Protein AF-A0A9D9DPH5-F1 (afdb_monomer_lite)

Structure (mmCIF, N/CA/C/O backbone):
data_AF-A0A9D9DPH5-F1
#
_entry.id   AF-A0A9D9DPH5-F1
#
loop_
_atom_site.group_PDB
_atom_site.id
_atom_site.type_symbol
_atom_site.label_atom_id
_atom_site.label_alt_id
_atom_site.label_comp_id
_atom_site.label_asym_id
_atom_site.label_entity_id
_atom_site.label_seq_id
_atom_site.pdbx_PDB_ins_code
_atom_site.Cartn_x
_atom_site.Cartn_y
_atom_site.Cartn_z
_atom_site.occupancy
_atom_site.B_iso_or_equiv
_atom_site.auth_seq_id
_atom_site.auth_comp_id
_atom_site.auth_asym_id
_atom_site.auth_atom_id
_atom_site.pdbx_PDB_model_num
ATOM 1 N N . MET A 1 1 ? 25.393 -4.357 -36.241 1.00 50.09 1 MET A N 1
ATOM 2 C CA . MET A 1 1 ? 24.504 -3.353 -35.621 1.00 50.09 1 MET A CA 1
ATOM 3 C C . MET A 1 1 ? 25.058 -1.992 -36.006 1.00 50.09 1 MET A C 1
ATOM 5 O O . MET A 1 1 ? 26.239 -1.779 -35.778 1.00 50.09 1 MET A O 1
ATOM 9 N N . ALA A 1 2 ? 24.302 -1.149 -36.709 1.00 56.72 2 ALA A N 1
ATOM 10 C CA . ALA A 1 2 ? 24.825 0.131 -37.191 1.00 56.72 2 ALA A CA 1
ATOM 11 C C . ALA A 1 2 ? 24.426 1.246 -36.212 1.00 56.72 2 ALA A C 1
ATOM 13 O O . ALA A 1 2 ? 23.284 1.685 -36.211 1.00 56.72 2 ALA A O 1
ATOM 14 N N . LEU A 1 3 ? 25.369 1.645 -35.357 1.00 70.38 3 LEU A N 1
ATOM 15 C CA . LEU A 1 3 ? 25.266 2.775 -34.416 1.00 70.38 3 LEU A CA 1
ATOM 16 C C . LEU A 1 3 ? 25.416 4.141 -35.120 1.00 70.38 3 LEU A C 1
ATOM 18 O O . LEU A 1 3 ? 25.016 5.185 -34.601 1.00 70.38 3 LEU A O 1
ATOM 22 N N . LYS A 1 4 ? 25.962 4.118 -36.338 1.00 74.56 4 LYS A N 1
ATOM 23 C CA . LYS A 1 4 ? 26.103 5.264 -37.232 1.00 74.56 4 LYS A CA 1
ATOM 24 C C . LYS A 1 4 ? 24.732 5.834 -37.621 1.00 74.56 4 LYS A C 1
ATOM 26 O O . LYS A 1 4 ? 23.813 5.073 -37.905 1.00 74.56 4 LYS A O 1
ATOM 31 N N . ASP A 1 5 ? 24.619 7.163 -37.649 1.00 75.88 5 ASP A N 1
ATOM 32 C CA . ASP A 1 5 ? 23.394 7.912 -37.986 1.00 75.88 5 ASP A CA 1
ATOM 33 C C . ASP A 1 5 ? 22.194 7.683 -37.040 1.00 75.88 5 ASP A C 1
ATOM 35 O O . ASP A 1 5 ? 21.067 8.082 -37.347 1.00 75.88 5 ASP A O 1
ATOM 39 N N . PHE A 1 6 ? 22.407 7.079 -35.864 1.00 82.75 6 PHE A N 1
ATOM 40 C CA . PHE A 1 6 ? 21.346 6.963 -34.868 1.00 82.75 6 PHE A CA 1
ATOM 41 C C . PHE A 1 6 ? 20.908 8.349 -34.375 1.00 82.75 6 PHE A C 1
ATOM 43 O O . PHE A 1 6 ? 21.717 9.128 -33.870 1.00 82.75 6 PHE A O 1
ATOM 50 N N . PHE A 1 7 ? 19.610 8.630 -34.480 1.00 83.75 7 PHE A N 1
ATOM 51 C CA . PHE A 1 7 ? 18.992 9.837 -33.949 1.00 83.75 7 PHE A CA 1
ATOM 52 C C . PHE A 1 7 ? 17.761 9.481 -33.124 1.00 83.75 7 PHE A C 1
ATOM 54 O O . PHE A 1 7 ? 16.818 8.833 -33.599 1.00 83.75 7 PHE A O 1
ATOM 61 N N . ASN A 1 8 ? 17.762 9.930 -31.876 1.00 81.69 8 ASN A N 1
ATOM 62 C CA . ASN A 1 8 ? 16.666 9.739 -30.956 1.00 81.69 8 ASN A CA 1
ATOM 63 C C . ASN A 1 8 ? 15.597 10.805 -31.199 1.00 81.69 8 ASN A C 1
ATOM 65 O O . ASN A 1 8 ? 15.723 11.951 -30.769 1.00 81.69 8 ASN A O 1
ATOM 69 N N . LYS A 1 9 ? 14.517 10.416 -31.882 1.00 80.44 9 LYS A N 1
ATOM 70 C CA . LYS A 1 9 ? 13.405 11.322 -32.209 1.00 80.44 9 LYS A CA 1
ATOM 71 C C . LYS A 1 9 ? 12.620 11.780 -30.977 1.00 80.44 9 LYS A C 1
ATOM 73 O O . LYS A 1 9 ? 11.906 12.770 -31.065 1.00 80.44 9 LYS A O 1
ATOM 78 N N . ILE A 1 10 ? 12.738 11.071 -29.852 1.00 75.25 10 ILE A N 1
ATOM 79 C CA . ILE A 1 10 ? 12.020 11.397 -28.617 1.00 75.25 10 ILE A CA 1
ATOM 80 C C . ILE A 1 10 ? 12.739 12.498 -27.839 1.00 75.25 10 ILE A C 1
ATOM 82 O O . ILE A 1 10 ? 12.099 13.447 -27.398 1.00 75.25 10 ILE A O 1
ATOM 86 N N . SER A 1 11 ? 14.064 12.401 -27.696 1.00 76.88 11 SER A N 1
ATOM 87 C CA . SER A 1 11 ? 14.876 13.440 -27.045 1.00 76.88 11 SER A CA 1
ATOM 88 C C . SER A 1 11 ? 15.423 14.495 -28.006 1.00 76.88 11 SER A C 1
ATOM 90 O O . SER A 1 11 ? 16.071 15.437 -27.557 1.00 76.88 11 SER A O 1
ATOM 92 N N . ASN A 1 12 ? 15.176 14.346 -29.311 1.00 81.44 12 ASN A N 1
ATOM 93 C CA . ASN A 1 12 ? 15.751 15.177 -30.368 1.00 81.44 12 ASN A CA 1
ATOM 94 C C . ASN A 1 12 ? 17.287 15.270 -30.254 1.00 81.44 12 ASN A C 1
ATOM 96 O O . ASN A 1 12 ? 17.868 16.355 -30.285 1.00 81.44 12 ASN A O 1
ATOM 100 N N . SER A 1 13 ? 17.940 14.122 -30.050 1.00 82.50 13 SER A N 1
ATOM 101 C CA . SER A 1 13 ? 19.369 14.031 -29.739 1.00 82.50 13 SER A CA 1
ATOM 102 C C . SER A 1 13 ? 20.025 12.828 -30.417 1.00 82.50 13 SER A C 1
ATOM 104 O O . SER A 1 13 ? 19.408 11.784 -30.599 1.00 82.50 13 SER A O 1
ATOM 106 N N . ASP A 1 14 ? 21.304 12.961 -30.753 1.00 86.31 14 ASP A N 1
ATOM 107 C CA . ASP A 1 14 ? 22.187 11.891 -31.231 1.00 86.31 14 ASP A CA 1
ATOM 108 C C . ASP A 1 14 ? 22.876 11.122 -30.086 1.00 86.31 14 ASP A C 1
ATOM 110 O O . ASP A 1 14 ? 23.705 10.243 -30.335 1.00 86.31 14 ASP A O 1
ATOM 114 N N . ARG A 1 15 ? 22.548 11.435 -28.822 1.00 89.31 15 ARG A N 1
ATOM 115 C CA . ARG A 1 15 ? 23.092 10.752 -27.645 1.00 89.31 15 ARG A CA 1
ATOM 116 C C . ARG A 1 15 ? 22.751 9.262 -27.668 1.00 89.31 15 ARG A C 1
ATOM 118 O O . ARG A 1 15 ? 21.601 8.877 -27.876 1.00 89.31 15 ARG A O 1
ATOM 125 N N . ILE A 1 16 ? 23.760 8.455 -27.362 1.00 86.06 16 ILE A N 1
ATOM 126 C CA . ILE A 1 16 ? 23.653 7.019 -27.133 1.00 86.06 16 ILE A CA 1
ATOM 127 C C . ILE A 1 16 ? 23.767 6.785 -25.625 1.00 86.06 16 ILE A C 1
ATOM 129 O O . ILE A 1 16 ? 24.780 7.113 -25.009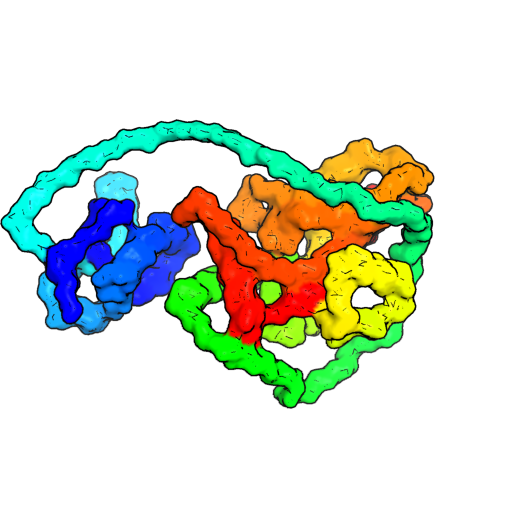 1.00 86.06 16 ILE A O 1
ATOM 133 N N . TYR A 1 17 ? 22.722 6.224 -25.028 1.00 82.81 17 TYR A N 1
ATOM 134 C CA . TYR A 1 17 ? 22.709 5.801 -23.633 1.00 82.81 17 TYR A CA 1
ATOM 135 C C . TYR A 1 17 ? 23.379 4.434 -23.505 1.00 82.81 17 TYR A C 1
ATOM 137 O O . TYR A 1 17 ? 22.900 3.451 -24.076 1.00 82.81 17 TYR A O 1
ATOM 145 N N . THR A 1 18 ? 24.477 4.363 -22.760 1.00 78.19 18 THR A N 1
ATOM 146 C CA . THR A 1 18 ? 25.110 3.091 -22.395 1.00 78.19 18 THR A CA 1
ATOM 147 C C . THR A 1 18 ? 24.449 2.478 -21.164 1.00 78.19 18 THR A C 1
ATOM 149 O O . THR A 1 18 ? 23.747 3.155 -20.406 1.00 78.19 18 THR A O 1
ATOM 152 N N . ALA A 1 19 ? 24.694 1.189 -20.927 1.00 55.59 19 ALA A N 1
ATOM 153 C CA . ALA A 1 19 ? 24.271 0.529 -19.694 1.00 55.59 19 ALA A CA 1
ATOM 154 C C . ALA A 1 19 ? 24.834 1.240 -18.447 1.00 55.59 19 ALA A C 1
ATOM 156 O O . ALA A 1 19 ? 24.129 1.403 -17.450 1.00 55.59 19 ALA A O 1
ATOM 157 N N . GLU A 1 20 ? 26.084 1.700 -18.513 1.00 76.12 20 GLU A N 1
ATOM 158 C CA . GLU A 1 20 ? 26.747 2.438 -17.442 1.00 76.12 20 GLU A CA 1
ATOM 159 C C . GLU A 1 20 ? 26.176 3.851 -17.251 1.00 76.12 20 GLU A C 1
ATOM 161 O O . GLU A 1 20 ? 26.001 4.277 -16.110 1.00 76.12 20 GLU A O 1
ATOM 166 N N . ASP A 1 21 ? 25.836 4.564 -18.332 1.00 68.56 21 ASP A N 1
ATOM 167 C CA . ASP A 1 21 ? 25.150 5.862 -18.263 1.00 68.56 21 ASP A CA 1
ATOM 168 C C . ASP A 1 21 ? 23.832 5.729 -17.508 1.00 68.56 21 ASP A C 1
ATOM 170 O O . ASP A 1 21 ? 23.583 6.471 -16.560 1.00 68.56 21 ASP A O 1
ATOM 174 N N . ILE A 1 22 ? 23.019 4.746 -17.899 1.00 60.22 22 ILE A N 1
ATOM 175 C CA . ILE A 1 22 ? 21.709 4.474 -17.304 1.00 60.22 22 ILE A CA 1
ATOM 176 C C . ILE A 1 22 ? 21.860 4.050 -15.838 1.00 60.22 22 ILE A C 1
ATOM 178 O O . ILE A 1 22 ? 21.132 4.536 -14.978 1.00 60.22 22 ILE A O 1
ATOM 182 N N . GLY A 1 23 ? 22.829 3.183 -15.529 1.00 48.81 23 GLY A N 1
ATOM 183 C CA . GLY A 1 23 ? 23.076 2.700 -14.167 1.00 48.81 23 GLY A CA 1
ATOM 184 C C . GLY A 1 23 ? 23.584 3.767 -13.190 1.00 48.81 23 GLY A C 1
ATOM 185 O O . GLY A 1 23 ? 23.506 3.566 -11.980 1.00 48.81 23 GLY A O 1
ATOM 186 N N . ARG A 1 24 ? 24.101 4.896 -13.692 1.00 71.12 24 ARG A N 1
ATOM 187 C CA . ARG A 1 24 ? 24.548 6.040 -12.878 1.00 71.12 24 ARG A CA 1
ATOM 188 C C . ARG A 1 24 ? 23.488 7.143 -12.755 1.00 71.12 24 ARG A C 1
ATOM 190 O O . ARG A 1 24 ? 23.763 8.136 -12.074 1.00 71.12 24 ARG A O 1
ATOM 197 N N . MET A 1 25 ? 22.339 7.018 -13.423 1.00 73.12 25 MET A N 1
ATOM 198 C CA . MET A 1 25 ? 21.241 7.979 -13.296 1.00 73.12 25 MET A CA 1
ATOM 199 C C . MET A 1 25 ? 20.607 7.864 -11.915 1.00 73.12 25 MET A C 1
ATOM 201 O O . MET A 1 25 ? 20.385 6.762 -11.408 1.00 73.12 25 MET A O 1
ATOM 205 N N . ASP A 1 26 ? 20.289 9.006 -11.313 1.00 51.91 26 ASP A N 1
ATOM 206 C CA . ASP A 1 26 ? 19.318 9.011 -10.225 1.00 51.91 26 ASP A CA 1
ATOM 207 C C . ASP A 1 26 ? 17.892 8.822 -10.776 1.00 51.91 26 ASP A C 1
ATOM 209 O O . ASP A 1 26 ? 17.668 8.700 -11.982 1.00 51.91 26 ASP A O 1
ATOM 213 N N . SER A 1 27 ? 16.906 8.735 -9.884 1.00 43.41 27 SER A N 1
ATOM 214 C CA . SER A 1 27 ? 15.527 8.430 -10.285 1.00 43.41 27 SER A CA 1
ATOM 215 C C . SER A 1 27 ? 14.906 9.531 -11.147 1.00 43.41 27 SER A C 1
ATOM 217 O O . SER A 1 27 ? 14.153 9.225 -12.068 1.00 43.41 27 SER A O 1
ATOM 219 N N . GLU A 1 28 ? 15.221 10.798 -10.877 1.00 48.44 28 GLU A N 1
ATOM 220 C CA . GLU A 1 28 ? 14.690 11.933 -11.637 1.00 48.44 28 GLU A CA 1
ATOM 221 C C . GLU A 1 28 ? 15.338 12.000 -13.020 1.00 48.44 28 GLU A C 1
ATOM 223 O O . GLU A 1 28 ? 14.641 12.127 -14.030 1.00 48.44 28 GLU A O 1
ATOM 228 N N . GLU A 1 29 ? 16.661 11.826 -13.074 1.00 56.53 29 GLU A N 1
ATOM 229 C CA . GLU A 1 29 ? 17.433 11.753 -14.309 1.00 56.53 29 GLU A CA 1
ATOM 230 C C . GLU A 1 29 ? 16.961 10.577 -15.169 1.00 56.53 29 GLU A C 1
ATOM 232 O O . GLU A 1 29 ? 16.730 10.746 -16.368 1.00 56.53 29 GLU A O 1
ATOM 237 N N . PHE A 1 30 ? 16.735 9.404 -14.576 1.00 60.69 30 PHE A N 1
ATOM 238 C CA . PHE A 1 30 ? 16.230 8.261 -15.321 1.00 60.69 30 PHE A CA 1
ATOM 239 C C . PHE A 1 30 ? 14.825 8.517 -15.862 1.00 60.69 30 PHE A C 1
ATOM 241 O O . PHE A 1 30 ? 14.598 8.333 -17.052 1.00 60.69 30 PHE A O 1
ATOM 248 N N . ILE A 1 31 ? 13.884 8.974 -15.030 1.00 50.84 31 ILE A N 1
ATOM 249 C CA . ILE A 1 31 ? 12.498 9.220 -15.458 1.00 50.84 31 ILE A CA 1
ATOM 250 C C . ILE A 1 31 ? 12.448 10.263 -16.584 1.00 50.84 31 ILE A C 1
ATOM 252 O O . ILE A 1 31 ? 11.691 10.102 -17.542 1.00 50.84 31 ILE A O 1
ATOM 256 N N . ALA A 1 32 ? 13.279 11.306 -16.513 1.00 64.88 32 ALA A N 1
ATOM 257 C CA . ALA A 1 32 ? 13.371 12.320 -17.560 1.00 64.88 32 ALA A CA 1
ATOM 258 C C . ALA A 1 32 ? 13.912 11.761 -18.890 1.00 64.88 32 ALA A C 1
ATOM 260 O O . ALA A 1 32 ? 13.520 12.232 -19.960 1.00 64.88 32 ALA A O 1
ATOM 261 N N . ASN A 1 33 ? 14.789 10.753 -18.834 1.00 71.94 33 ASN A N 1
ATOM 262 C CA . ASN A 1 33 ? 15.415 10.137 -20.005 1.00 71.94 33 ASN A CA 1
ATOM 263 C C . ASN A 1 33 ? 14.754 8.812 -20.443 1.00 71.94 33 ASN A C 1
ATOM 265 O O . ASN A 1 33 ? 15.047 8.341 -21.542 1.00 71.94 33 ASN A O 1
ATOM 269 N N . GLU A 1 34 ? 13.839 8.234 -19.651 1.00 64.94 34 GLU A N 1
ATOM 270 C CA . GLU A 1 34 ? 13.181 6.936 -19.895 1.00 64.94 34 GLU A CA 1
ATOM 271 C C . GLU A 1 34 ? 12.606 6.844 -21.318 1.00 64.94 34 GLU A C 1
ATOM 273 O O . GLU A 1 34 ? 12.910 5.868 -22.002 1.00 64.94 34 GLU A O 1
ATOM 278 N N . PRO A 1 35 ? 11.862 7.843 -21.844 1.00 65.94 35 PRO A N 1
ATOM 279 C CA . PRO A 1 35 ? 11.301 7.748 -23.192 1.00 65.94 35 PRO A CA 1
ATOM 280 C C . PRO A 1 35 ? 12.370 7.647 -24.292 1.00 65.94 35 PRO A C 1
ATOM 282 O O . PRO A 1 35 ? 12.172 6.970 -25.301 1.00 65.94 35 PRO A O 1
ATOM 285 N N . ALA A 1 36 ? 13.513 8.308 -24.096 1.00 70.81 36 ALA A N 1
ATOM 286 C CA . ALA A 1 36 ? 14.634 8.271 -25.026 1.00 70.81 36 ALA A CA 1
ATOM 287 C C . ALA A 1 36 ? 15.402 6.945 -24.918 1.00 70.81 36 ALA A C 1
ATOM 289 O O . ALA A 1 36 ? 15.755 6.357 -25.943 1.00 70.81 36 ALA A O 1
ATOM 290 N N . ILE A 1 37 ? 15.604 6.444 -23.698 1.00 68.00 37 ILE A N 1
ATOM 291 C CA . ILE A 1 37 ? 16.233 5.146 -23.428 1.00 68.00 37 ILE A CA 1
ATOM 292 C C . ILE A 1 37 ? 15.393 4.007 -24.024 1.00 68.00 37 ILE A C 1
ATOM 294 O O . ILE A 1 37 ? 15.940 3.164 -24.732 1.00 68.00 37 ILE A O 1
ATOM 298 N N . ASP A 1 38 ? 14.070 4.016 -23.829 1.00 58.16 38 ASP A N 1
ATOM 299 C CA . ASP A 1 38 ? 13.150 3.026 -24.412 1.00 58.16 38 ASP A CA 1
ATOM 300 C C . ASP A 1 38 ? 13.174 3.083 -25.948 1.00 58.16 38 ASP A C 1
ATOM 302 O O . ASP A 1 38 ? 13.193 2.047 -26.618 1.00 58.16 38 ASP A O 1
ATOM 306 N N . TYR A 1 39 ? 13.207 4.284 -26.536 1.00 70.00 39 TYR A N 1
ATOM 307 C CA . TYR A 1 39 ? 13.336 4.431 -27.987 1.00 70.00 39 TYR A CA 1
ATOM 308 C C . TYR A 1 39 ? 14.643 3.816 -28.499 1.00 70.00 39 TYR A C 1
ATOM 310 O O . TYR A 1 39 ? 14.629 3.079 -29.485 1.00 70.00 39 TYR A O 1
ATOM 318 N N . GLN A 1 40 ? 15.767 4.066 -27.826 1.00 82.94 40 GLN A N 1
ATOM 319 C CA . GLN A 1 40 ? 17.047 3.474 -28.205 1.00 82.94 40 GLN A CA 1
ATOM 320 C C . GLN A 1 40 ? 17.037 1.951 -28.043 1.00 82.94 40 GLN A C 1
ATOM 322 O O . GLN A 1 40 ? 17.418 1.250 -28.977 1.00 82.94 40 GLN A O 1
ATOM 327 N N . LEU A 1 41 ? 16.550 1.428 -26.913 1.00 64.75 41 LEU A N 1
ATOM 328 C CA . LEU A 1 41 ? 16.475 -0.011 -26.652 1.00 64.75 41 LEU A CA 1
ATOM 329 C C . LEU A 1 41 ? 15.735 -0.751 -27.777 1.00 64.75 41 LEU A C 1
ATOM 331 O O . LEU A 1 41 ? 16.209 -1.786 -28.235 1.00 64.75 41 LEU A O 1
ATOM 335 N N . ASN A 1 42 ? 14.623 -0.193 -28.261 1.00 61.34 42 ASN A N 1
ATOM 336 C CA . ASN A 1 42 ? 13.799 -0.812 -29.303 1.00 61.34 42 ASN A CA 1
ATOM 337 C C . ASN A 1 42 ? 14.376 -0.704 -30.725 1.00 61.34 42 ASN A C 1
ATOM 339 O O . ASN A 1 42 ? 14.024 -1.512 -31.580 1.00 61.34 42 ASN A O 1
ATOM 343 N N . ASN A 1 43 ? 15.228 0.288 -31.002 1.00 69.62 43 ASN A N 1
ATOM 344 C CA . ASN A 1 43 ? 15.760 0.528 -32.352 1.00 69.62 43 ASN A CA 1
ATOM 345 C C . ASN A 1 43 ? 17.223 0.089 -32.521 1.00 69.62 43 ASN A C 1
ATOM 347 O O . ASN A 1 43 ? 17.650 -0.229 -33.628 1.00 69.62 43 ASN A O 1
ATOM 351 N N . LEU A 1 44 ? 17.994 0.102 -31.436 1.00 72.69 44 LEU A N 1
ATOM 352 C CA . LEU A 1 44 ? 19.449 -0.039 -31.440 1.00 72.69 44 LEU A CA 1
ATOM 353 C C . LEU A 1 44 ? 19.965 -0.952 -30.318 1.00 72.69 44 LEU A C 1
ATOM 355 O O . LEU A 1 44 ? 21.074 -1.460 -30.420 1.00 72.69 44 LEU A O 1
ATOM 359 N N . GLY A 1 45 ? 19.180 -1.188 -29.264 1.00 66.50 45 GLY A N 1
ATOM 360 C CA . GLY A 1 45 ? 19.661 -1.833 -28.043 1.00 66.50 45 GLY A CA 1
ATOM 361 C C . GLY A 1 45 ? 20.434 -0.871 -27.130 1.00 66.50 45 GLY A C 1
ATOM 362 O O . GLY A 1 45 ? 20.560 0.325 -27.406 1.00 66.50 45 GLY A O 1
ATOM 363 N N . ILE A 1 46 ? 20.930 -1.390 -26.005 1.00 75.56 46 ILE A N 1
ATOM 364 C CA . ILE A 1 46 ? 21.707 -0.623 -25.020 1.00 75.56 46 ILE A CA 1
ATOM 365 C C . ILE A 1 46 ? 23.142 -1.167 -24.993 1.00 75.56 46 ILE A C 1
ATOM 367 O O . ILE A 1 46 ? 23.357 -2.234 -24.412 1.00 75.56 46 ILE A O 1
ATOM 371 N N . PRO A 1 47 ? 24.107 -0.479 -25.631 1.00 76.38 47 PRO A N 1
ATOM 372 C CA . PRO A 1 47 ? 25.501 -0.904 -25.640 1.00 76.38 47 PRO A CA 1
ATOM 373 C C . PRO A 1 47 ? 26.188 -0.628 -24.295 1.00 76.38 47 PRO A C 1
ATOM 375 O O . PRO A 1 47 ? 25.719 0.171 -23.480 1.00 76.38 47 PRO A O 1
ATOM 378 N N . ARG A 1 48 ? 27.336 -1.262 -24.069 1.00 73.06 48 ARG A N 1
ATOM 379 C CA . ARG A 1 48 ? 28.255 -0.952 -22.964 1.00 73.06 48 ARG A CA 1
ATOM 380 C C . ARG A 1 48 ? 29.320 0.049 -23.396 1.00 73.06 48 ARG A C 1
ATOM 382 O O . ARG A 1 48 ? 29.722 0.071 -24.556 1.00 73.06 48 ARG A O 1
ATOM 389 N N . GLU A 1 49 ? 29.863 0.813 -22.452 1.00 74.56 49 GLU A N 1
ATOM 390 C CA . GLU A 1 49 ? 30.985 1.736 -22.716 1.00 74.56 49 GLU A CA 1
ATOM 391 C C . GLU A 1 49 ? 32.179 1.037 -23.396 1.00 74.56 49 GLU A C 1
ATOM 393 O O . GLU A 1 49 ? 32.763 1.571 -24.336 1.00 74.56 49 GLU A O 1
ATOM 398 N N . ALA A 1 50 ? 32.508 -0.189 -22.975 1.00 69.88 50 ALA A N 1
ATOM 399 C CA . ALA A 1 50 ? 33.597 -0.975 -23.562 1.00 69.88 50 ALA A CA 1
ATOM 400 C C . ALA A 1 50 ? 33.355 -1.360 -25.034 1.00 69.88 50 ALA A C 1
ATOM 402 O O . ALA A 1 50 ? 34.311 -1.519 -25.789 1.00 69.88 50 ALA A O 1
ATOM 403 N N . GLU A 1 51 ? 32.092 -1.492 -25.447 1.00 71.44 51 GLU A N 1
ATOM 404 C CA . GLU A 1 51 ? 31.716 -1.785 -26.834 1.00 71.44 51 GLU A CA 1
ATOM 405 C C . GLU A 1 51 ? 31.851 -0.538 -27.715 1.00 71.44 51 GLU A C 1
ATOM 407 O O . GLU A 1 51 ? 32.203 -0.657 -28.885 1.00 71.44 51 GLU A O 1
ATOM 412 N N . LEU A 1 52 ? 31.635 0.651 -27.133 1.00 78.25 52 LEU A N 1
ATOM 413 C CA . LEU A 1 52 ? 31.735 1.938 -27.827 1.00 78.25 52 LEU A CA 1
ATOM 414 C C . LEU A 1 52 ? 33.157 2.522 -27.860 1.00 78.25 52 LEU A C 1
ATOM 416 O O . LEU A 1 52 ? 33.462 3.416 -28.644 1.00 78.25 52 LEU A O 1
ATOM 420 N N . ALA A 1 53 ? 34.051 2.049 -26.990 1.00 72.31 53 ALA A N 1
ATOM 421 C CA . ALA A 1 53 ? 35.438 2.511 -26.945 1.00 72.31 53 ALA A CA 1
ATOM 422 C C . ALA A 1 53 ? 36.269 2.070 -28.167 1.00 72.31 53 ALA A C 1
ATOM 424 O O . ALA A 1 53 ? 37.301 2.675 -28.454 1.00 72.31 53 ALA A O 1
ATOM 425 N N . ALA A 1 54 ? 35.831 1.019 -28.865 1.00 66.06 54 ALA A N 1
ATOM 426 C CA . ALA A 1 54 ? 36.510 0.435 -30.022 1.00 66.06 54 ALA A CA 1
ATOM 427 C C . ALA A 1 54 ? 35.837 0.779 -31.365 1.00 66.06 54 ALA A C 1
ATOM 429 O O . ALA A 1 54 ? 36.165 0.172 -32.386 1.00 66.06 54 ALA A O 1
ATOM 430 N N . SER A 1 55 ? 34.884 1.709 -31.368 1.00 68.56 55 SER A N 1
ATOM 431 C CA . SER A 1 55 ? 34.010 1.988 -32.505 1.00 68.56 55 SER A CA 1
ATOM 432 C C . SER A 1 55 ? 34.060 3.466 -32.936 1.00 68.56 55 SER A C 1
ATOM 434 O O . SER A 1 55 ? 34.799 4.270 -32.370 1.00 68.56 55 SER A O 1
ATOM 436 N N . ASP A 1 56 ? 33.347 3.816 -34.010 1.00 75.12 56 ASP A N 1
ATOM 437 C CA . ASP A 1 56 ? 33.453 5.114 -34.704 1.00 75.12 56 ASP A CA 1
ATOM 438 C C . ASP A 1 56 ? 32.646 6.263 -34.047 1.00 75.12 56 ASP A C 1
ATOM 440 O O . ASP A 1 56 ? 32.518 7.357 -34.615 1.00 75.12 56 ASP A O 1
ATOM 444 N N . GLU A 1 57 ? 32.066 6.027 -32.873 1.00 78.94 57 GLU A N 1
ATOM 445 C CA . GLU A 1 57 ? 31.196 6.939 -32.132 1.00 78.94 57 GLU A CA 1
ATOM 446 C C . GLU A 1 57 ? 31.982 8.065 -31.457 1.00 78.94 57 GLU A C 1
ATOM 448 O O . GLU A 1 57 ? 33.158 7.956 -31.106 1.00 78.94 57 GLU A O 1
ATOM 453 N N . VAL A 1 58 ? 31.309 9.197 -31.256 1.00 80.94 58 VAL A N 1
ATOM 454 C CA . VAL A 1 58 ? 31.942 10.379 -30.678 1.00 80.94 58 VAL A CA 1
ATOM 455 C C . VAL A 1 58 ? 31.805 10.331 -29.164 1.00 80.94 58 VAL A C 1
ATOM 457 O O . VAL A 1 58 ? 30.709 10.490 -28.625 1.00 80.94 58 VAL A O 1
ATOM 460 N N . TYR A 1 59 ? 32.934 10.175 -28.475 1.00 83.88 59 TYR A N 1
ATOM 461 C CA . TYR A 1 59 ? 33.006 10.353 -27.030 1.00 83.88 59 TYR A CA 1
ATOM 462 C C . TYR A 1 59 ? 33.085 11.842 -26.671 1.00 83.88 59 TYR A C 1
ATOM 464 O O . TYR A 1 59 ? 34.048 12.538 -27.009 1.00 83.88 59 TYR A O 1
ATOM 472 N N . VAL A 1 60 ? 32.070 12.334 -25.967 1.00 80.19 60 VAL A N 1
ATOM 473 C CA . VAL A 1 60 ? 31.999 13.704 -25.459 1.00 80.19 60 VAL A CA 1
ATOM 474 C C . VAL A 1 60 ? 32.463 13.701 -24.007 1.00 80.19 60 VAL A C 1
ATOM 476 O O . VAL A 1 60 ? 31.866 13.050 -23.151 1.00 80.19 60 VAL A O 1
ATOM 479 N N . ARG A 1 61 ? 33.541 14.437 -23.713 1.00 77.81 61 ARG A N 1
ATOM 480 C CA . ARG A 1 61 ? 34.042 14.600 -22.338 1.00 77.81 61 ARG A CA 1
ATOM 481 C C . ARG A 1 61 ? 33.046 15.398 -21.501 1.00 77.81 61 ARG A C 1
ATOM 483 O O . ARG A 1 61 ? 32.314 16.218 -22.044 1.00 77.81 61 ARG A O 1
ATOM 490 N N . SER A 1 62 ? 33.049 15.191 -20.186 1.00 77.88 62 SER A N 1
ATOM 491 C CA . SER A 1 62 ? 32.250 16.009 -19.272 1.00 77.88 62 SER A CA 1
ATOM 492 C C . SER A 1 62 ? 32.616 17.490 -19.390 1.00 77.88 62 SER A C 1
ATOM 494 O O . SER A 1 62 ? 33.774 17.844 -19.620 1.00 77.88 62 SER A O 1
ATOM 496 N N . TYR A 1 63 ? 31.624 18.360 -19.233 1.00 78.62 63 TYR A N 1
ATOM 497 C CA . TYR A 1 63 ? 31.789 19.809 -19.323 1.00 78.62 63 TYR A CA 1
ATOM 498 C C . TYR A 1 63 ? 30.742 20.527 -18.473 1.00 78.62 63 TYR A C 1
ATOM 500 O O . TYR A 1 63 ? 29.757 19.931 -18.039 1.00 78.62 63 TYR A O 1
ATOM 508 N N . THR A 1 64 ? 30.949 21.817 -18.239 1.00 80.44 64 THR A N 1
ATOM 509 C CA . THR A 1 64 ? 29.962 22.690 -17.598 1.00 80.44 64 THR A CA 1
ATOM 510 C C . THR A 1 64 ? 29.421 23.635 -18.659 1.00 80.44 64 THR A C 1
ATOM 512 O O . THR A 1 64 ? 30.204 24.220 -19.406 1.00 80.44 64 THR A O 1
ATOM 515 N N . ARG A 1 65 ? 28.096 23.742 -18.768 1.00 79.19 65 ARG A N 1
ATOM 516 C CA . ARG A 1 65 ? 27.434 24.709 -19.652 1.00 79.19 65 ARG A CA 1
ATOM 517 C C . ARG A 1 65 ? 27.550 26.125 -19.089 1.00 79.19 65 ARG A C 1
ATOM 519 O O . ARG A 1 65 ? 27.793 26.303 -17.897 1.00 79.19 65 ARG A O 1
ATOM 526 N N . ASP A 1 66 ? 27.300 27.116 -19.936 1.00 65.38 66 ASP A N 1
ATOM 527 C CA . ASP A 1 66 ? 27.334 28.536 -19.559 1.00 65.38 66 ASP A CA 1
ATOM 528 C C . ASP A 1 66 ? 26.314 28.886 -18.459 1.00 65.38 66 ASP A C 1
ATOM 530 O O . ASP A 1 66 ? 26.541 29.797 -17.668 1.00 65.38 66 ASP A O 1
ATOM 534 N N . ASP A 1 67 ? 25.217 28.125 -18.360 1.00 74.12 67 ASP A N 1
ATOM 535 C CA . ASP A 1 67 ? 24.200 28.241 -17.304 1.00 74.12 67 ASP A CA 1
ATOM 536 C C . ASP A 1 67 ? 24.600 27.578 -15.967 1.00 74.12 67 ASP A C 1
ATOM 538 O O . ASP A 1 67 ? 23.817 27.555 -15.019 1.00 74.12 67 ASP A O 1
ATOM 542 N N . GLY A 1 68 ? 25.815 27.027 -15.874 1.00 71.25 68 GLY A N 1
ATOM 543 C CA . GLY A 1 68 ? 26.326 26.328 -14.694 1.00 71.25 68 GLY A CA 1
ATOM 544 C C . GLY A 1 68 ? 25.954 24.842 -14.614 1.00 71.25 68 GLY A C 1
ATOM 545 O O . GLY A 1 68 ? 26.423 24.147 -13.708 1.00 71.25 68 GLY A O 1
ATOM 546 N N . THR A 1 69 ? 25.169 24.313 -15.559 1.00 70.25 69 THR A N 1
ATOM 547 C CA . THR A 1 69 ? 24.779 22.897 -15.576 1.00 70.25 69 THR A CA 1
ATOM 548 C C . THR A 1 69 ? 25.985 22.005 -15.848 1.00 70.25 69 THR A C 1
ATOM 550 O O . THR A 1 69 ? 26.631 22.103 -16.896 1.00 70.25 69 THR A O 1
ATOM 553 N N . LYS A 1 70 ? 26.265 21.072 -14.933 1.00 70.88 70 LYS A N 1
ATOM 554 C CA . LYS A 1 70 ? 27.304 20.050 -15.115 1.00 70.88 70 LYS A CA 1
ATOM 555 C C . LYS A 1 70 ? 26.786 18.920 -16.002 1.00 70.88 70 LYS A C 1
ATOM 557 O O . LYS A 1 70 ? 25.785 18.285 -15.687 1.00 70.88 70 LYS A O 1
ATOM 562 N N . VAL A 1 71 ? 27.499 18.642 -17.085 1.00 75.69 71 VAL A N 1
ATOM 563 C CA . VAL A 1 71 ? 27.198 17.582 -18.049 1.00 75.69 71 VAL A CA 1
ATOM 564 C C . VAL A 1 71 ? 28.229 16.476 -17.895 1.00 75.69 71 VAL A C 1
ATOM 566 O O . VAL A 1 71 ? 29.434 16.718 -17.992 1.00 75.69 71 VAL A O 1
ATOM 569 N N . ARG A 1 72 ? 27.762 15.254 -17.628 1.00 75.88 72 ARG A N 1
ATOM 570 C CA . ARG A 1 72 ? 28.623 14.065 -17.555 1.00 75.88 72 ARG A CA 1
ATOM 571 C C . ARG A 1 72 ? 29.153 13.712 -18.945 1.00 75.88 72 ARG A C 1
ATOM 573 O O . ARG A 1 72 ? 28.599 14.151 -19.948 1.00 75.88 72 ARG A O 1
ATOM 580 N N . ALA A 1 73 ? 30.238 12.945 -18.996 1.00 80.00 73 ALA A N 1
ATOM 581 C CA . ALA A 1 73 ? 30.708 12.402 -20.264 1.00 80.00 73 ALA A CA 1
ATOM 582 C C . ALA A 1 73 ? 29.652 11.450 -20.848 1.00 80.00 73 ALA A C 1
ATOM 584 O O . ALA A 1 73 ? 28.924 10.821 -20.083 1.00 80.00 73 ALA A O 1
ATOM 585 N N . TYR A 1 74 ? 29.547 11.383 -22.173 1.00 82.19 74 TYR A N 1
ATOM 586 C CA . TYR A 1 74 ? 28.584 10.521 -22.863 1.00 82.19 74 TYR A CA 1
ATOM 587 C C . TYR A 1 74 ? 29.053 10.191 -24.285 1.00 82.19 74 TYR A C 1
ATOM 589 O O . TYR A 1 74 ? 29.928 10.865 -24.836 1.00 82.19 74 TYR A O 1
ATOM 597 N N . TYR A 1 75 ? 28.443 9.175 -24.896 1.00 85.69 75 TYR A N 1
ATOM 598 C CA . TYR A 1 75 ? 28.640 8.838 -26.306 1.00 85.69 75 TYR A CA 1
ATOM 599 C C . TYR A 1 75 ? 27.510 9.399 -27.166 1.00 85.69 75 TYR A C 1
ATOM 601 O O . TYR A 1 75 ? 26.351 9.438 -26.750 1.00 85.69 75 TYR A O 1
ATOM 609 N N . ARG A 1 76 ? 27.827 9.802 -28.394 1.00 85.19 76 ARG A N 1
ATOM 610 C CA . ARG A 1 76 ? 26.827 10.140 -29.413 1.00 85.19 76 ARG A CA 1
ATOM 611 C C . ARG A 1 76 ? 27.177 9.525 -30.758 1.00 85.19 76 ARG A C 1
ATOM 613 O O . ARG A 1 76 ? 28.353 9.274 -31.044 1.00 85.19 76 ARG A O 1
ATOM 620 N N . SER A 1 77 ? 26.158 9.299 -31.577 1.00 83.38 77 SER A N 1
ATOM 621 C CA . SER A 1 77 ? 26.353 8.806 -32.936 1.00 83.38 77 SER A CA 1
ATOM 622 C C . SER A 1 77 ? 27.143 9.827 -33.763 1.00 83.38 77 SER A C 1
ATOM 624 O O . SER A 1 77 ? 27.108 11.036 -33.521 1.00 83.38 77 SER A O 1
ATOM 626 N N . LYS A 1 78 ? 27.923 9.342 -34.731 1.00 76.50 78 LYS A N 1
ATOM 627 C CA . LYS A 1 78 ? 28.628 10.210 -35.676 1.00 76.50 78 LYS A CA 1
ATOM 628 C C . LYS A 1 78 ? 27.665 10.560 -36.815 1.00 76.50 78 LYS A C 1
ATOM 630 O O . LYS A 1 78 ? 27.267 9.638 -37.530 1.00 76.50 78 LYS A O 1
ATOM 635 N N . PRO A 1 79 ? 27.302 11.839 -37.020 1.00 57.84 79 PRO A N 1
ATOM 636 C CA . PRO A 1 79 ? 26.447 12.205 -38.138 1.00 57.84 79 PRO A CA 1
ATOM 637 C C . PRO A 1 79 ? 27.216 12.058 -39.455 1.00 57.84 79 PRO A C 1
ATOM 639 O O . PRO A 1 79 ? 28.329 12.577 -39.592 1.00 57.84 79 PRO A O 1
ATOM 642 N N . ASN A 1 80 ? 26.625 11.402 -40.456 1.00 49.25 80 ASN A N 1
ATOM 643 C CA . ASN A 1 80 ? 26.980 11.692 -41.841 1.00 49.25 80 ASN A CA 1
ATOM 644 C C . ASN A 1 80 ? 26.647 13.166 -42.118 1.00 49.25 80 ASN A C 1
ATOM 646 O O . ASN A 1 80 ? 25.580 13.665 -41.767 1.00 49.25 80 ASN A O 1
ATOM 650 N N . SER A 1 81 ? 27.588 13.891 -42.713 1.00 47.09 81 SER A N 1
ATOM 651 C CA . SER A 1 81 ? 27.454 15.312 -43.019 1.00 47.09 81 SER A CA 1
ATOM 652 C C . SER A 1 81 ? 26.259 15.578 -43.941 1.00 47.09 81 SER A C 1
ATOM 654 O O . SER A 1 81 ? 26.401 15.480 -45.158 1.00 47.09 81 SER A O 1
ATOM 656 N N . SER A 1 82 ? 25.085 15.901 -43.393 1.00 38.78 82 SER A N 1
ATOM 657 C CA . SER A 1 82 ? 24.076 16.774 -44.013 1.00 38.78 82 SER A CA 1
ATOM 658 C C . SER A 1 82 ? 22.847 16.982 -43.115 1.00 38.78 82 SER A C 1
ATOM 660 O O . SER A 1 82 ? 22.135 16.050 -42.758 1.00 38.78 82 SER A O 1
ATOM 662 N N . THR A 1 83 ? 22.533 18.265 -42.916 1.00 36.47 83 THR A N 1
ATOM 663 C CA . THR A 1 83 ? 21.221 18.854 -42.576 1.00 36.47 83 THR A CA 1
ATOM 664 C C . THR A 1 83 ? 20.747 18.853 -41.118 1.00 36.47 83 THR A C 1
ATOM 666 O O . THR A 1 83 ? 20.210 17.888 -40.587 1.00 36.47 83 THR A O 1
ATOM 669 N N . ALA A 1 84 ? 20.866 20.043 -40.522 1.00 38.84 84 ALA A N 1
ATOM 670 C CA . ALA A 1 84 ? 20.123 20.514 -39.362 1.00 38.84 84 ALA A CA 1
ATOM 671 C C . ALA A 1 84 ? 18.637 20.749 -39.705 1.00 38.84 84 ALA A C 1
ATOM 673 O O . ALA A 1 84 ? 18.320 21.209 -40.803 1.00 38.84 84 ALA A O 1
ATOM 674 N N . GLY A 1 85 ? 17.743 20.507 -38.743 1.00 29.77 85 GLY A N 1
ATOM 675 C CA . GLY A 1 85 ? 16.317 20.825 -38.841 1.00 29.77 85 GLY A CA 1
ATOM 676 C C . GLY A 1 85 ? 15.724 21.184 -37.475 1.00 29.77 85 GLY A C 1
ATOM 677 O O . GLY A 1 85 ? 15.854 20.423 -36.525 1.00 29.77 85 GLY A O 1
ATOM 678 N N . ASN A 1 86 ? 15.123 22.373 -37.407 1.00 31.23 86 ASN A N 1
ATOM 679 C CA . ASN A 1 86 ? 14.564 23.073 -36.242 1.00 31.23 86 ASN A CA 1
ATOM 680 C C . ASN A 1 86 ? 13.133 22.637 -35.843 1.00 31.23 86 ASN A C 1
ATOM 682 O O . ASN A 1 86 ? 12.435 22.012 -36.637 1.00 31.23 86 ASN A O 1
ATOM 686 N N . SER A 1 87 ? 12.685 23.200 -34.700 1.00 30.22 87 SER A N 1
ATOM 687 C CA . SER A 1 87 ? 11.295 23.568 -34.311 1.00 30.22 87 SER A CA 1
ATOM 688 C C . SER A 1 87 ? 10.442 22.509 -33.596 1.00 30.22 87 SER A C 1
ATOM 690 O O . SER A 1 87 ? 10.551 21.330 -33.887 1.00 30.22 87 SER A O 1
ATOM 692 N N . ALA A 1 88 ? 9.493 22.828 -32.703 1.00 24.77 88 ALA A N 1
ATOM 693 C CA . ALA A 1 88 ? 9.089 24.035 -31.962 1.00 24.77 88 ALA A CA 1
ATOM 694 C C . ALA A 1 88 ? 8.007 23.618 -30.920 1.00 24.77 88 ALA A C 1
ATOM 696 O O . ALA A 1 88 ? 7.454 22.525 -30.995 1.00 24.77 88 ALA A O 1
ATOM 697 N N . ASN A 1 89 ? 7.722 24.512 -29.966 1.00 28.41 89 ASN A N 1
ATOM 698 C CA . ASN A 1 89 ? 6.710 24.465 -28.890 1.00 28.41 89 ASN A CA 1
ATOM 699 C C . ASN A 1 89 ? 5.285 23.993 -29.268 1.00 28.41 89 ASN A C 1
ATOM 701 O O . ASN A 1 89 ? 4.815 24.347 -30.345 1.00 28.41 89 ASN A O 1
ATOM 705 N N . GLN A 1 90 ? 4.537 23.422 -28.299 1.00 23.77 90 GLN A N 1
ATOM 706 C CA . GLN A 1 90 ? 3.255 23.977 -27.789 1.00 23.77 90 GLN A CA 1
ATOM 707 C C . GLN A 1 90 ? 2.627 23.190 -26.608 1.00 23.77 90 GLN A C 1
ATOM 709 O O . GLN A 1 90 ? 2.948 22.035 -26.347 1.00 23.77 90 GLN A O 1
ATOM 714 N N . SER A 1 91 ? 1.761 23.895 -25.874 1.00 22.56 91 SER A N 1
ATOM 715 C CA . SER A 1 91 ? 1.188 23.673 -24.536 1.00 22.56 91 SER A CA 1
ATOM 716 C C . SER A 1 91 ? -0.313 23.277 -24.542 1.00 22.56 91 SER A C 1
ATOM 718 O O . SER A 1 91 ? -0.948 23.353 -25.587 1.00 22.56 91 SER A O 1
ATOM 720 N N . ASN A 1 92 ? -0.861 22.969 -23.340 1.00 23.08 92 ASN A N 1
ATOM 721 C CA . ASN A 1 92 ? -2.239 23.223 -22.821 1.00 23.08 92 ASN A CA 1
ATOM 722 C C . ASN A 1 92 ? -3.319 22.093 -22.601 1.00 23.08 92 ASN A C 1
ATOM 724 O O . ASN A 1 92 ? -3.831 21.507 -23.541 1.00 23.08 92 ASN A O 1
ATOM 728 N N . VAL A 1 93 ? -3.703 21.948 -21.303 1.00 22.02 93 VAL A N 1
ATOM 729 C CA . VAL A 1 93 ? -5.005 21.747 -20.559 1.00 22.02 93 VAL A CA 1
ATOM 730 C C . VAL A 1 93 ? -5.959 20.500 -20.583 1.00 22.02 93 VAL A C 1
ATOM 732 O O . VAL A 1 93 ? -6.443 20.087 -21.624 1.00 22.02 93 VAL A O 1
ATOM 735 N N . LEU A 1 94 ? -6.355 20.100 -19.341 1.00 21.39 94 LEU A N 1
ATOM 736 C CA . LEU A 1 94 ? -7.697 19.829 -18.708 1.00 21.39 94 LEU A CA 1
ATOM 737 C C . LEU A 1 94 ? -8.483 18.464 -18.752 1.00 21.39 94 LEU A C 1
ATOM 739 O O . LEU A 1 94 ? -8.931 18.027 -19.799 1.00 21.39 94 LEU A O 1
ATOM 743 N N . TYR A 1 95 ? -8.757 17.940 -17.528 1.00 22.23 95 TYR A N 1
ATOM 744 C CA . TYR A 1 95 ? -9.928 17.232 -16.900 1.00 22.23 95 TYR A CA 1
ATOM 745 C C . TYR A 1 95 ? -10.681 15.999 -17.486 1.00 22.23 95 TYR A C 1
ATOM 747 O O . TYR A 1 95 ? -11.052 15.964 -18.651 1.00 22.23 95 TYR A O 1
ATOM 755 N N . GLY A 1 96 ? -11.096 15.083 -16.574 1.00 18.80 96 GLY A N 1
ATOM 756 C CA . GLY A 1 96 ? -12.261 14.166 -16.705 1.00 18.80 96 GLY A CA 1
ATOM 757 C C . GLY A 1 96 ? -12.263 12.934 -15.756 1.00 18.80 96 GLY A C 1
ATOM 758 O O . GLY A 1 96 ? -11.333 12.135 -15.823 1.00 18.80 96 GLY A O 1
ATOM 759 N N . GLY A 1 97 ? -13.284 12.776 -14.885 1.00 19.19 97 GLY A N 1
ATOM 760 C CA . GLY A 1 97 ? -13.470 11.672 -13.899 1.00 19.19 97 GLY A CA 1
ATOM 761 C C . GLY A 1 97 ? -14.679 10.729 -14.149 1.00 19.19 97 GLY A C 1
ATOM 762 O O . GLY A 1 97 ? -15.167 10.732 -15.275 1.00 19.19 97 GLY A O 1
ATOM 763 N N . ILE A 1 98 ? -15.176 10.046 -13.073 1.00 22.06 98 ILE A N 1
ATOM 764 C CA . ILE A 1 98 ? -16.458 9.258 -12.861 1.00 22.06 98 ILE A CA 1
ATOM 765 C C . ILE A 1 98 ? -16.353 7.705 -13.043 1.00 22.06 98 ILE A C 1
ATOM 767 O O . ILE A 1 98 ? -15.700 7.305 -13.996 1.00 22.06 98 ILE A O 1
ATOM 771 N N . LYS A 1 99 ? -16.974 6.743 -12.293 1.00 20.97 99 LYS A N 1
ATOM 772 C CA . LYS A 1 99 ? -17.761 6.589 -11.016 1.00 20.97 99 LYS A CA 1
ATOM 773 C C . LYS A 1 99 ? -17.865 5.081 -10.597 1.00 20.97 99 LYS A C 1
ATOM 775 O O . LYS A 1 99 ? -17.604 4.209 -11.415 1.00 20.97 99 LYS A O 1
ATOM 780 N N . PHE A 1 100 ? -18.308 4.870 -9.345 1.00 24.56 100 PHE A N 1
ATOM 781 C CA . PHE A 1 100 ? -18.534 3.678 -8.488 1.00 24.56 100 PHE A CA 1
ATOM 782 C C . PHE A 1 100 ? -19.621 2.652 -8.866 1.00 24.56 100 PHE A C 1
ATOM 784 O O . PHE A 1 100 ? -20.531 2.976 -9.626 1.00 24.56 100 PHE A O 1
ATOM 791 N N . ASP A 1 101 ? -19.610 1.511 -8.150 1.00 23.09 101 ASP A N 1
ATOM 792 C CA . ASP A 1 101 ? -20.812 0.734 -7.804 1.00 23.09 101 ASP A CA 1
ATOM 793 C C . ASP A 1 101 ? -20.849 0.380 -6.296 1.00 23.09 101 ASP A C 1
ATOM 795 O O . ASP A 1 101 ? -19.862 -0.083 -5.724 1.00 23.09 101 ASP A O 1
ATOM 799 N N . ASN A 1 102 ? -22.001 0.626 -5.661 1.00 28.17 102 ASN A N 1
ATOM 800 C CA . ASN A 1 102 ? -22.295 0.427 -4.236 1.00 28.17 102 ASN A CA 1
ATOM 801 C C . ASN A 1 102 ? -23.349 -0.673 -4.083 1.00 28.17 102 ASN A C 1
ATOM 803 O O . ASN A 1 102 ? -24.366 -0.601 -4.766 1.00 28.17 102 ASN A O 1
ATOM 807 N N . ASN A 1 103 ? -23.145 -1.617 -3.153 1.00 25.06 103 ASN A N 1
ATOM 808 C CA . ASN A 1 103 ? -24.166 -2.211 -2.267 1.00 25.06 103 ASN A CA 1
ATOM 809 C C . ASN A 1 103 ? -23.609 -3.447 -1.538 1.00 25.06 103 ASN A C 1
ATOM 811 O O . ASN A 1 103 ? -23.313 -4.442 -2.189 1.00 25.06 103 ASN A O 1
ATOM 815 N N . ALA A 1 104 ? -23.560 -3.417 -0.199 1.00 26.38 104 ALA A N 1
ATOM 816 C CA . ALA A 1 104 ? -23.980 -4.533 0.666 1.00 26.38 104 ALA A CA 1
ATOM 817 C C . ALA A 1 104 ? -23.845 -4.190 2.166 1.00 26.38 104 ALA A C 1
ATOM 819 O O . ALA A 1 104 ? -22.750 -4.144 2.712 1.00 26.38 104 ALA A O 1
ATOM 820 N N . ALA A 1 105 ? -25.017 -4.024 2.785 1.00 26.62 105 ALA A N 1
ATOM 821 C CA . ALA A 1 105 ? -25.440 -4.457 4.121 1.00 26.62 105 ALA A CA 1
ATOM 822 C C . ALA A 1 105 ? -24.593 -4.120 5.366 1.00 26.62 105 ALA A C 1
ATOM 824 O O . ALA A 1 105 ? -23.536 -4.691 5.628 1.00 26.62 105 ALA A O 1
ATOM 825 N N . GLY A 1 106 ? -25.204 -3.303 6.229 1.00 32.59 106 GLY A N 1
ATOM 826 C CA . GLY A 1 106 ? -24.842 -3.168 7.630 1.00 32.59 106 GLY A CA 1
ATOM 827 C C . GLY A 1 106 ? -25.162 -4.421 8.452 1.00 32.59 106 GLY A C 1
ATOM 828 O O . GLY A 1 106 ? -26.269 -4.951 8.417 1.00 32.59 106 GLY A O 1
ATOM 829 N N . GLU A 1 107 ? -24.186 -4.831 9.253 1.00 31.12 107 GLU A N 1
ATOM 830 C CA . GLU A 1 107 ? -24.364 -5.554 10.510 1.00 31.12 107 GLU A CA 1
ATOM 831 C C . GLU A 1 107 ? -23.435 -4.893 11.539 1.00 31.12 107 GLU A C 1
ATOM 833 O O . GLU A 1 107 ? -22.335 -4.459 11.198 1.00 31.12 107 GLU A O 1
ATOM 838 N N . ASN A 1 108 ? -23.895 -4.753 12.784 1.00 33.84 108 ASN A N 1
ATOM 839 C CA . ASN A 1 108 ? -23.149 -4.127 13.877 1.00 33.84 108 ASN A CA 1
ATOM 840 C C . ASN A 1 108 ? -21.843 -4.887 14.164 1.00 33.84 108 ASN A C 1
ATOM 842 O O . ASN A 1 108 ? -21.865 -6.043 14.585 1.00 33.84 108 ASN A O 1
ATOM 846 N N . PHE A 1 109 ? -20.706 -4.220 13.968 1.00 39.94 109 PHE A N 1
ATOM 847 C CA . PHE A 1 109 ? -19.368 -4.797 14.069 1.00 39.94 109 PHE A CA 1
ATOM 848 C C . PHE A 1 109 ? -18.693 -4.406 15.398 1.00 39.94 109 PHE A C 1
ATOM 850 O O . PHE A 1 109 ? -17.797 -3.574 15.443 1.00 39.94 109 PHE A O 1
ATOM 857 N N . SER A 1 110 ? -19.053 -5.064 16.506 1.00 34.91 110 SER A N 1
ATOM 858 C CA . SER A 1 110 ? -18.346 -4.909 17.797 1.00 34.91 110 SER A CA 1
ATOM 859 C C . SER A 1 110 ? -16.953 -5.578 17.837 1.00 34.91 110 SER A C 1
ATOM 861 O O . SER A 1 110 ? -16.279 -5.551 18.866 1.00 34.91 110 SER A O 1
ATOM 863 N N . PHE A 1 111 ? -16.493 -6.173 16.728 1.00 43.09 111 PHE A N 1
ATOM 864 C CA . PHE A 1 111 ? -15.364 -7.115 16.688 1.00 43.09 111 PHE A CA 1
ATOM 865 C C . PHE A 1 111 ? -13.975 -6.498 16.899 1.00 43.09 111 PHE A C 1
ATOM 867 O O . PHE A 1 111 ? -13.078 -7.214 17.335 1.00 43.09 111 PHE A O 1
ATOM 874 N N . LEU A 1 112 ? -13.764 -5.208 16.598 1.00 39.81 112 LEU A N 1
ATOM 875 C CA . LEU A 1 112 ? -12.447 -4.578 16.792 1.00 39.81 112 LEU A CA 1
ATOM 876 C C . LEU A 1 112 ? -12.077 -4.474 18.279 1.00 39.81 112 LEU A C 1
ATOM 878 O O . LEU A 1 112 ? -10.899 -4.551 18.614 1.00 39.81 112 LEU A O 1
ATOM 882 N N . SER A 1 113 ? -13.074 -4.403 19.170 1.00 39.62 113 SER A N 1
ATOM 883 C CA . SER A 1 113 ? -12.855 -4.456 20.622 1.00 39.62 113 SER A CA 1
ATOM 884 C C . SER A 1 113 ? -12.380 -5.835 21.116 1.00 39.62 113 SER A C 1
ATOM 886 O O . SER A 1 113 ? -11.690 -5.914 22.135 1.00 39.62 113 SER A O 1
ATOM 888 N N . ASP A 1 114 ? -12.665 -6.895 20.344 1.00 36.38 114 ASP A N 1
ATOM 889 C CA . ASP A 1 114 ? -12.239 -8.281 20.585 1.00 36.38 114 ASP A CA 1
ATOM 890 C C . ASP A 1 114 ? -10.933 -8.647 19.859 1.00 36.38 114 ASP A C 1
ATOM 892 O O . ASP A 1 114 ? -10.344 -9.686 20.151 1.00 36.38 114 ASP A O 1
ATOM 896 N N . ILE A 1 115 ? -10.400 -7.779 18.983 1.00 40.69 115 ILE A N 1
ATOM 897 C CA . ILE A 1 115 ? -8.986 -7.839 18.566 1.00 40.69 115 ILE A CA 1
ATOM 898 C C . ILE A 1 115 ? -8.107 -7.230 19.677 1.00 40.69 115 ILE A C 1
ATOM 900 O O . ILE A 1 115 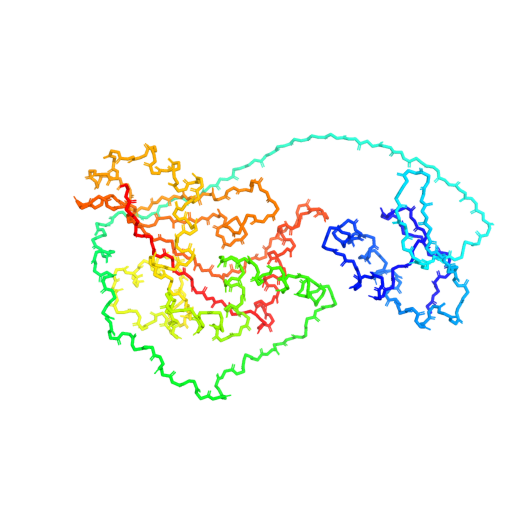? -7.153 -6.492 19.447 1.00 40.69 115 ILE A O 1
ATOM 904 N N . LYS A 1 116 ? -8.392 -7.571 20.936 1.00 35.44 116 LYS A N 1
ATOM 905 C CA . LYS A 1 116 ? -7.316 -7.735 21.905 1.00 35.44 116 LYS A CA 1
ATOM 906 C C . LYS A 1 116 ? -6.640 -9.026 21.490 1.00 35.44 116 LYS A C 1
ATOM 908 O O . LYS A 1 116 ? -7.127 -10.098 21.839 1.00 35.44 116 LYS A O 1
ATOM 913 N N . PHE A 1 117 ? -5.599 -8.916 20.661 1.00 41.34 117 PHE A N 1
ATOM 914 C CA . PHE A 1 117 ? -4.764 -10.053 20.296 1.00 41.34 117 PHE A CA 1
ATOM 915 C C . PHE A 1 117 ? -4.456 -10.825 21.568 1.00 41.34 117 PHE A C 1
ATOM 917 O O . PHE A 1 117 ? -3.787 -10.326 22.474 1.00 41.34 117 PHE A O 1
ATOM 924 N N . ASP A 1 118 ? -5.013 -12.026 21.648 1.00 32.19 118 ASP A N 1
ATOM 925 C CA . ASP A 1 118 ? -4.522 -13.015 22.572 1.00 32.19 118 ASP A CA 1
ATOM 926 C C . ASP A 1 118 ? -3.012 -13.101 22.312 1.00 32.19 118 ASP A C 1
ATOM 928 O O . ASP A 1 118 ? -2.576 -13.400 21.197 1.00 32.19 118 ASP A O 1
ATOM 932 N N . ASN A 1 119 ? -2.213 -12.786 23.334 1.00 35.41 119 ASN A N 1
ATOM 933 C CA . ASN A 1 119 ? -0.753 -12.899 23.315 1.00 35.41 119 ASN A CA 1
ATOM 934 C C . ASN A 1 119 ? -0.284 -14.348 23.022 1.00 35.41 119 ASN A C 1
ATOM 936 O O . ASN A 1 119 ? 0.911 -14.626 23.061 1.00 35.41 119 ASN A O 1
ATOM 940 N N . SER A 1 120 ? -1.205 -15.277 22.740 1.00 32.56 120 SER A N 1
ATOM 941 C CA . SER A 1 120 ? -0.961 -16.633 22.255 1.00 32.56 120 SER A CA 1
ATOM 942 C C . SER A 1 120 ? -0.542 -16.743 20.782 1.00 32.56 120 SER A C 1
ATOM 944 O O . SER A 1 120 ? -0.140 -17.835 20.369 1.00 32.56 120 SER A O 1
ATOM 946 N N . LEU A 1 121 ? -0.546 -15.659 19.989 1.00 34.56 121 LEU A N 1
ATOM 947 C CA . LEU A 1 121 ? 0.223 -15.632 18.736 1.00 34.56 121 LEU A CA 1
ATOM 948 C C . LEU A 1 121 ? 1.713 -15.530 19.073 1.00 34.56 121 LEU A C 1
ATOM 950 O O . LEU A 1 121 ? 2.307 -14.454 19.117 1.00 34.56 121 LEU A O 1
ATOM 954 N N . ASN A 1 122 ? 2.288 -16.695 19.365 1.00 29.89 122 ASN A N 1
ATOM 955 C CA . ASN A 1 122 ? 3.693 -16.876 19.683 1.00 29.89 122 ASN A CA 1
ATOM 956 C C . ASN A 1 122 ? 4.568 -16.234 18.590 1.00 29.89 122 ASN A C 1
ATOM 958 O O . ASN A 1 122 ? 4.457 -16.620 17.420 1.00 29.89 122 ASN A O 1
ATOM 962 N N . PRO A 1 123 ? 5.474 -15.304 18.937 1.00 35.12 123 PRO A N 1
ATOM 963 C CA . PRO A 1 123 ? 6.538 -14.930 18.029 1.00 35.12 123 PRO A CA 1
ATOM 964 C C . PRO A 1 123 ? 7.445 -16.154 17.882 1.00 35.12 123 PRO A C 1
ATOM 966 O O . PRO A 1 123 ? 7.892 -16.716 18.878 1.00 35.12 123 PRO A O 1
ATOM 969 N N . LEU A 1 124 ? 7.733 -16.536 16.638 1.00 37.41 124 LEU A N 1
ATOM 970 C CA . LEU A 1 124 ? 8.647 -17.619 16.255 1.00 37.41 124 LEU A CA 1
ATOM 971 C C . LEU A 1 124 ? 8.059 -19.035 16.393 1.00 37.41 124 LEU A C 1
ATOM 973 O O . LEU A 1 124 ? 8.273 -19.741 17.375 1.00 37.41 124 LEU A O 1
ATOM 977 N N . SER A 1 125 ? 7.464 -19.527 15.307 1.00 31.55 125 SER A N 1
ATOM 978 C CA . SER A 1 125 ? 7.794 -20.890 14.884 1.00 31.55 125 SER A CA 1
ATOM 979 C C . SER A 1 125 ? 8.802 -20.779 13.743 1.00 31.55 125 SER A C 1
ATOM 981 O O . SER A 1 125 ? 8.567 -20.112 12.738 1.00 31.55 125 SER A O 1
ATOM 983 N N . TYR A 1 126 ? 9.982 -21.341 13.990 1.00 34.78 126 TYR A N 1
ATOM 984 C CA . TYR A 1 126 ? 11.078 -21.530 13.047 1.00 34.78 126 TYR A CA 1
ATOM 985 C C . TYR A 1 126 ? 10.556 -21.872 11.643 1.00 34.78 126 TYR A C 1
ATOM 987 O O . TYR A 1 126 ? 9.841 -22.861 11.477 1.00 34.78 126 TYR A O 1
ATOM 995 N N . LEU A 1 127 ? 10.951 -21.093 10.633 1.00 34.69 127 LEU A N 1
ATOM 996 C CA . LEU A 1 127 ? 10.835 -21.532 9.247 1.00 34.69 127 LEU A CA 1
ATOM 997 C C . LEU A 1 127 ? 11.899 -22.616 9.013 1.00 34.69 127 LEU A C 1
ATOM 999 O O . LEU A 1 127 ? 13.081 -22.343 9.235 1.00 34.69 127 LEU A O 1
ATOM 1003 N N . PRO A 1 128 ? 11.545 -23.833 8.571 1.00 32.19 128 PRO A N 1
ATOM 1004 C CA . PRO A 1 128 ? 12.531 -24.694 7.936 1.00 32.19 128 PRO A CA 1
ATOM 1005 C C . PRO A 1 128 ? 13.053 -23.978 6.681 1.00 32.19 128 PRO A C 1
ATOM 1007 O O . PRO A 1 128 ? 12.260 -23.522 5.862 1.00 32.19 128 PRO A O 1
ATOM 1010 N N . GLU A 1 129 ? 14.378 -23.894 6.529 1.00 34.72 129 GLU A N 1
ATOM 1011 C CA . GLU A 1 129 ? 15.105 -23.165 5.467 1.00 34.72 129 GLU A CA 1
ATOM 1012 C C . GLU A 1 129 ? 14.755 -23.558 4.011 1.00 34.72 129 GLU A C 1
ATOM 1014 O O . GLU A 1 129 ? 15.377 -23.052 3.087 1.00 34.72 129 GLU A O 1
ATOM 1019 N N . ASN A 1 130 ? 13.779 -24.437 3.758 1.00 38.78 130 ASN A N 1
ATOM 1020 C CA . ASN A 1 130 ? 13.553 -25.043 2.441 1.00 38.78 130 ASN A CA 1
ATOM 1021 C C . ASN A 1 130 ? 12.080 -25.313 2.087 1.00 38.78 130 ASN A C 1
ATOM 1023 O O . ASN A 1 130 ? 11.782 -26.342 1.480 1.00 38.78 130 ASN A O 1
ATOM 1027 N N . VAL A 1 131 ? 11.132 -24.438 2.430 1.00 35.06 131 VAL A N 1
ATOM 1028 C CA . VAL A 1 131 ? 9.736 -24.650 2.009 1.00 35.06 131 VAL A CA 1
ATOM 1029 C C . VAL A 1 131 ? 9.203 -23.411 1.298 1.00 35.06 131 VAL A C 1
ATOM 1031 O O . VAL A 1 131 ? 9.124 -22.344 1.889 1.00 35.06 131 VAL A O 1
ATOM 1034 N N . TYR A 1 132 ? 8.823 -23.612 0.033 1.00 43.50 132 TYR A N 1
ATOM 1035 C CA . TYR A 1 132 ? 8.242 -22.655 -0.919 1.00 43.50 132 TYR A CA 1
ATOM 1036 C C . TYR A 1 132 ? 9.237 -21.835 -1.753 1.00 43.50 132 TYR A C 1
ATOM 1038 O O . TYR A 1 132 ? 9.263 -20.609 -1.744 1.00 43.50 132 TYR A O 1
ATOM 1046 N N . ASN A 1 133 ? 9.973 -22.541 -2.619 1.00 39.75 133 ASN A N 1
ATOM 1047 C CA . ASN A 1 133 ? 10.360 -21.959 -3.903 1.00 39.75 133 ASN A CA 1
ATOM 1048 C C . ASN A 1 133 ? 9.073 -21.604 -4.661 1.00 39.75 133 ASN A C 1
ATOM 1050 O O . ASN A 1 133 ? 8.392 -22.505 -5.156 1.00 39.75 133 ASN A O 1
ATOM 1054 N N . PHE A 1 134 ? 8.740 -20.316 -4.776 1.00 44.88 134 PHE A N 1
ATOM 1055 C CA . PHE A 1 134 ? 7.817 -19.881 -5.820 1.00 44.88 134 PHE A CA 1
ATOM 1056 C C . PHE A 1 134 ? 8.395 -20.369 -7.150 1.00 44.88 134 PHE A C 1
ATOM 1058 O O . PHE A 1 134 ? 9.546 -20.042 -7.458 1.00 44.88 134 PHE A O 1
ATOM 1065 N N . PRO A 1 135 ? 7.669 -21.187 -7.930 1.00 45.84 135 PRO A N 1
ATOM 1066 C CA . PRO A 1 135 ? 8.135 -21.530 -9.255 1.00 45.84 135 PRO A CA 1
ATOM 1067 C C . PRO A 1 135 ? 8.142 -20.231 -10.056 1.00 45.84 135 PRO A C 1
ATOM 1069 O O . PRO A 1 135 ? 7.087 -19.735 -10.446 1.00 45.84 135 PRO A O 1
ATOM 1072 N N . VAL A 1 136 ? 9.328 -19.652 -10.252 1.00 57.34 136 VAL A N 1
ATOM 1073 C CA . VAL A 1 136 ? 9.524 -18.524 -11.160 1.00 57.34 136 VAL A CA 1
ATOM 1074 C C . VAL A 1 136 ? 9.106 -19.029 -12.530 1.00 57.34 136 VAL A C 1
ATOM 1076 O O . VAL A 1 136 ? 9.797 -19.847 -13.137 1.00 57.34 136 VAL A O 1
ATOM 1079 N N . LYS A 1 137 ? 7.923 -18.610 -12.980 1.00 58.44 137 LYS A N 1
ATOM 1080 C CA . LYS A 1 137 ? 7.331 -19.152 -14.206 1.00 58.44 137 LYS A CA 1
ATOM 1081 C C . LYS A 1 137 ? 8.053 -18.626 -15.441 1.00 58.44 137 LYS A C 1
ATOM 1083 O O . LYS A 1 137 ? 8.048 -19.306 -16.456 1.00 58.44 137 LYS A O 1
ATOM 1088 N N . ASN A 1 138 ? 8.658 -17.436 -15.347 1.00 69.19 138 ASN A N 1
ATOM 1089 C CA . ASN A 1 138 ? 9.323 -16.738 -16.446 1.00 69.19 138 ASN A CA 1
ATOM 1090 C C . ASN A 1 138 ? 10.386 -15.752 -15.940 1.00 69.19 138 ASN A C 1
ATOM 1092 O O . ASN A 1 138 ? 10.276 -15.213 -14.841 1.00 69.19 138 ASN A O 1
ATOM 1096 N N . GLU A 1 139 ? 11.373 -15.436 -16.778 1.00 80.88 139 GLU A N 1
ATOM 1097 C CA . GLU A 1 139 ? 12.334 -14.371 -16.484 1.00 80.88 139 GLU A CA 1
ATOM 1098 C C . GLU A 1 139 ? 11.708 -12.968 -16.593 1.00 80.88 139 GLU A C 1
ATOM 1100 O O . GLU A 1 139 ? 10.823 -12.696 -17.417 1.00 80.88 139 GLU A O 1
ATOM 1105 N N . MET A 1 140 ? 12.203 -12.037 -15.771 1.00 79.25 140 MET A N 1
ATOM 1106 C CA . MET A 1 140 ? 11.895 -10.617 -15.939 1.00 79.25 140 MET A CA 1
ATOM 1107 C C . MET A 1 140 ? 12.460 -10.097 -17.267 1.00 79.25 140 MET A C 1
ATOM 1109 O O . MET A 1 140 ? 13.620 -10.377 -17.597 1.00 79.25 140 MET A O 1
ATOM 1113 N N . THR A 1 141 ? 11.683 -9.274 -17.976 1.00 77.81 141 THR A N 1
ATOM 1114 C CA . THR A 1 141 ? 12.166 -8.527 -19.151 1.00 77.81 141 THR A CA 1
ATOM 1115 C C . THR A 1 141 ? 13.214 -7.490 -18.736 1.00 77.81 141 THR A C 1
ATOM 1117 O O . THR A 1 141 ? 13.301 -7.116 -17.568 1.00 77.81 141 THR A O 1
ATOM 1120 N N . LEU A 1 142 ? 14.007 -6.971 -19.680 1.00 61.12 142 LEU A N 1
ATOM 1121 C CA . LEU A 1 142 ? 14.982 -5.908 -19.382 1.00 61.12 142 LEU A CA 1
ATOM 1122 C C . LEU A 1 142 ? 14.322 -4.678 -18.738 1.00 61.12 142 LEU A C 1
ATOM 1124 O O . LEU A 1 142 ? 14.847 -4.143 -17.764 1.00 61.12 142 LEU A O 1
ATOM 1128 N N . LYS A 1 143 ? 13.143 -4.282 -19.233 1.00 64.62 143 LYS A N 1
ATOM 1129 C CA . LYS A 1 143 ? 12.358 -3.169 -18.688 1.00 64.62 143 LYS A CA 1
ATOM 1130 C C . LYS A 1 143 ? 11.889 -3.439 -17.260 1.00 64.62 143 LYS A C 1
ATOM 1132 O O . LYS A 1 143 ? 12.004 -2.575 -16.398 1.00 64.62 143 LYS A O 1
ATOM 1137 N N . GLU A 1 144 ? 11.400 -4.644 -16.989 1.00 78.00 144 GLU A N 1
ATOM 1138 C CA . GLU A 1 144 ? 10.990 -5.028 -15.637 1.00 78.00 144 GLU A CA 1
ATOM 1139 C C . GLU A 1 144 ? 12.174 -5.096 -14.678 1.00 78.00 144 GLU A C 1
ATOM 1141 O O . GLU A 1 144 ? 12.061 -4.575 -13.578 1.00 78.00 144 GLU A O 1
ATOM 1146 N N . ARG A 1 145 ? 13.316 -5.666 -15.093 1.00 72.19 145 ARG A N 1
ATOM 1147 C CA . ARG A 1 145 ? 14.548 -5.681 -14.283 1.00 72.19 145 ARG A CA 1
ATOM 1148 C C . ARG A 1 145 ? 15.028 -4.270 -13.974 1.00 72.19 145 ARG A C 1
ATOM 1150 O O . ARG A 1 145 ? 15.547 -4.016 -12.891 1.00 72.19 145 ARG A O 1
ATOM 1157 N N . PHE A 1 146 ? 14.877 -3.356 -14.926 1.00 63.97 146 PHE A N 1
ATOM 1158 C CA . PHE A 1 146 ? 15.207 -1.959 -14.718 1.00 63.97 146 PHE A CA 1
ATOM 1159 C C . PHE A 1 146 ? 14.309 -1.334 -13.633 1.00 63.97 146 PHE A C 1
ATOM 1161 O O . PHE A 1 146 ? 14.820 -0.823 -12.636 1.00 63.97 146 PHE A O 1
ATOM 1168 N N . ILE A 1 147 ? 12.982 -1.428 -13.790 1.00 69.88 147 ILE A N 1
ATOM 1169 C CA . ILE A 1 147 ? 12.011 -0.893 -12.819 1.00 69.88 147 ILE A CA 1
ATOM 1170 C C . ILE A 1 147 ? 12.211 -1.551 -11.443 1.00 69.88 147 ILE A C 1
ATOM 1172 O O . ILE A 1 147 ? 12.219 -0.866 -10.422 1.00 69.88 147 ILE A O 1
ATOM 1176 N N . ASP A 1 148 ? 12.457 -2.860 -11.419 1.00 77.88 148 ASP A N 1
ATOM 1177 C CA . ASP A 1 148 ? 12.751 -3.639 -10.217 1.00 77.88 148 ASP A CA 1
ATOM 1178 C C . ASP A 1 148 ? 13.949 -3.073 -9.443 1.00 77.88 148 ASP A C 1
ATOM 1180 O O . ASP A 1 148 ? 13.854 -2.811 -8.241 1.00 77.88 148 ASP A O 1
ATOM 1184 N N . ASN A 1 149 ? 15.056 -2.814 -10.145 1.00 67.81 149 ASN A N 1
ATOM 1185 C CA . ASN A 1 149 ? 16.267 -2.250 -9.557 1.00 67.81 149 ASN A CA 1
ATOM 1186 C C . ASN A 1 149 ? 16.082 -0.804 -9.077 1.00 67.81 149 ASN A C 1
ATOM 1188 O O . ASN A 1 149 ? 16.708 -0.429 -8.087 1.00 67.81 149 ASN A O 1
ATOM 1192 N N . ALA A 1 150 ? 15.229 -0.012 -9.733 1.00 66.25 150 ALA A N 1
ATOM 1193 C CA . ALA A 1 150 ? 14.931 1.364 -9.331 1.00 66.25 150 ALA A CA 1
ATOM 1194 C C . ALA A 1 150 ? 14.016 1.431 -8.094 1.00 66.25 150 ALA A C 1
ATOM 1196 O O . ALA A 1 150 ? 14.270 2.202 -7.170 1.00 66.25 150 ALA A O 1
ATOM 1197 N N . ILE A 1 151 ? 12.974 0.594 -8.0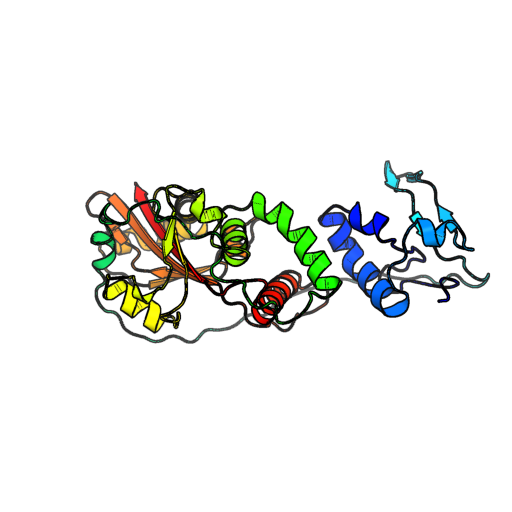35 1.00 68.81 151 ILE A N 1
ATOM 1198 C CA . ILE A 1 151 ? 12.002 0.600 -6.930 1.00 68.81 151 ILE A CA 1
ATOM 1199 C C . ILE A 1 151 ? 12.598 -0.008 -5.656 1.00 68.81 151 ILE A C 1
ATOM 1201 O O . ILE A 1 151 ? 12.289 0.446 -4.554 1.00 68.81 151 ILE A O 1
ATOM 1205 N N . ARG A 1 152 ? 13.474 -1.016 -5.766 1.00 69.81 152 ARG A N 1
ATOM 1206 C CA . ARG A 1 152 ? 14.047 -1.712 -4.602 1.00 69.81 152 ARG A CA 1
ATOM 1207 C C . ARG A 1 152 ? 14.688 -0.776 -3.560 1.00 69.81 152 ARG A C 1
ATOM 1209 O O . ARG A 1 152 ? 14.300 -0.881 -2.397 1.00 69.81 152 ARG A O 1
ATOM 1216 N N . PRO A 1 153 ? 15.619 0.139 -3.897 1.00 62.84 153 PRO A N 1
ATOM 1217 C CA . PRO A 1 153 ? 16.186 1.058 -2.913 1.00 62.84 153 PRO A CA 1
ATOM 1218 C C . PRO A 1 153 ? 15.135 2.022 -2.354 1.00 62.84 153 PRO A C 1
ATOM 1220 O O . PRO A 1 153 ? 15.075 2.192 -1.140 1.00 62.84 153 PRO A O 1
ATOM 1223 N N . VAL A 1 154 ? 14.256 2.579 -3.194 1.00 63.47 154 VAL A N 1
ATOM 1224 C CA . VAL A 1 154 ? 13.198 3.515 -2.767 1.00 63.47 154 VAL A CA 1
ATOM 1225 C C . VAL A 1 154 ? 12.261 2.861 -1.746 1.00 63.47 154 VAL A C 1
ATOM 1227 O O . VAL A 1 154 ? 11.960 3.445 -0.706 1.00 63.47 154 VAL A O 1
ATOM 1230 N N . SER A 1 155 ? 11.889 1.602 -1.987 1.00 68.06 155 SER A N 1
ATOM 1231 C CA . SER A 1 155 ? 10.997 0.833 -1.116 1.00 68.06 155 SER A CA 1
ATOM 1232 C C . SER A 1 155 ? 11.546 0.615 0.297 1.00 68.06 155 SER A C 1
ATOM 1234 O O . SER A 1 155 ? 10.772 0.418 1.226 1.00 68.06 155 SER A O 1
ATOM 1236 N N . SER A 1 156 ? 12.865 0.680 0.502 1.00 68.50 156 SER A N 1
ATOM 1237 C CA . SER A 1 156 ? 13.448 0.537 1.843 1.00 68.50 156 SER A CA 1
ATOM 1238 C C . SER A 1 156 ? 13.196 1.738 2.759 1.00 68.50 156 SER A C 1
ATOM 1240 O O . SER A 1 156 ? 13.270 1.593 3.979 1.00 68.50 156 SER A O 1
ATOM 1242 N N . PHE A 1 157 ? 12.856 2.899 2.191 1.00 68.56 157 PHE A N 1
ATOM 1243 C CA . PHE A 1 157 ? 12.587 4.134 2.935 1.00 68.56 157 PHE A CA 1
ATOM 1244 C C . PHE A 1 157 ? 11.089 4.410 3.131 1.00 68.56 157 PHE A C 1
ATOM 1246 O O . PHE A 1 157 ? 10.728 5.364 3.814 1.00 68.56 157 PHE A O 1
ATOM 1253 N N . MET A 1 158 ? 10.223 3.577 2.550 1.00 77.12 158 MET A N 1
ATOM 1254 C CA . MET A 1 158 ? 8.767 3.704 2.598 1.00 77.12 158 MET A CA 1
ATOM 1255 C C . MET A 1 158 ? 8.175 2.764 3.661 1.00 77.12 158 MET A C 1
ATOM 1257 O O . MET A 1 158 ? 8.513 1.581 3.720 1.00 77.12 158 MET A O 1
ATOM 1261 N N . THR A 1 159 ? 7.293 3.282 4.515 1.00 86.19 159 THR A N 1
ATOM 1262 C CA . THR A 1 159 ? 6.701 2.563 5.654 1.00 86.19 159 THR A CA 1
ATOM 1263 C C . THR A 1 159 ? 5.592 1.595 5.236 1.00 86.19 159 THR A C 1
ATOM 1265 O O . THR A 1 159 ? 5.530 0.492 5.778 1.00 86.19 159 THR A O 1
ATOM 1268 N N . ILE A 1 160 ? 4.710 2.006 4.322 1.00 90.38 160 ILE A N 1
ATOM 1269 C CA . ILE A 1 160 ? 3.523 1.277 3.859 1.00 90.38 160 ILE A CA 1
ATOM 1270 C C . ILE A 1 160 ? 3.844 0.565 2.548 1.00 90.38 160 ILE A C 1
ATOM 1272 O O . ILE A 1 160 ? 4.055 -0.644 2.542 1.00 90.38 160 ILE A O 1
ATOM 1276 N N . SER A 1 161 ? 3.952 1.310 1.446 1.00 84.12 161 SER A N 1
ATOM 1277 C CA . SER A 1 161 ? 4.175 0.774 0.098 1.00 84.12 161 SER A CA 1
ATOM 1278 C C . SER A 1 161 ? 5.470 -0.034 0.015 1.00 84.12 161 SER A C 1
ATOM 1280 O O . SER A 1 161 ? 5.519 -1.104 -0.593 1.00 84.12 161 SER A O 1
ATOM 1282 N N . GLY A 1 162 ? 6.504 0.432 0.717 1.00 84.69 162 GLY A N 1
ATOM 1283 C CA . GLY A 1 162 ? 7.774 -0.259 0.855 1.00 84.69 162 GLY A CA 1
ATOM 1284 C C . GLY A 1 162 ? 7.675 -1.576 1.616 1.00 84.69 162 GLY A C 1
ATOM 1285 O O . GLY A 1 162 ? 8.235 -2.581 1.176 1.00 84.69 162 GLY A O 1
ATOM 1286 N N . ALA A 1 163 ? 6.944 -1.594 2.732 1.00 89.44 163 ALA A N 1
ATOM 1287 C CA . ALA A 1 163 ? 6.731 -2.804 3.518 1.00 89.44 163 ALA A CA 1
ATOM 1288 C C . ALA A 1 163 ? 5.879 -3.830 2.758 1.00 89.44 163 ALA A C 1
ATOM 1290 O O . ALA A 1 163 ? 6.256 -5.001 2.708 1.00 89.44 163 ALA A O 1
ATOM 1291 N N . ASN A 1 164 ? 4.802 -3.385 2.105 1.00 91.62 164 ASN A N 1
ATOM 1292 C CA . ASN A 1 164 ? 3.938 -4.230 1.279 1.00 91.62 164 ASN A CA 1
ATOM 1293 C C . ASN A 1 164 ? 4.762 -4.903 0.181 1.00 91.62 164 ASN A C 1
ATOM 1295 O O . ASN A 1 164 ? 4.768 -6.129 0.069 1.00 91.62 164 ASN A O 1
ATOM 1299 N N . LEU A 1 165 ? 5.555 -4.119 -0.554 1.00 87.81 165 LEU A N 1
ATOM 1300 C CA . LEU A 1 165 ? 6.403 -4.655 -1.608 1.00 87.81 165 LEU A CA 1
ATOM 1301 C C . LEU A 1 165 ? 7.468 -5.624 -1.073 1.00 87.81 165 LEU A C 1
ATOM 1303 O O . LEU A 1 165 ? 7.682 -6.690 -1.646 1.00 87.81 165 LEU A O 1
ATOM 1307 N N . GLN A 1 166 ? 8.166 -5.270 0.008 1.00 87.12 166 GLN A N 1
ATOM 1308 C CA . GLN A 1 166 ? 9.204 -6.132 0.581 1.00 87.12 166 GLN A CA 1
ATOM 1309 C C . GLN A 1 166 ? 8.637 -7.464 1.078 1.00 87.12 166 GLN A C 1
ATOM 1311 O O . GLN A 1 166 ? 9.272 -8.500 0.877 1.00 87.12 166 GLN A O 1
ATOM 1316 N N . ASN A 1 167 ? 7.448 -7.446 1.683 1.00 90.12 167 ASN A N 1
ATOM 1317 C CA . ASN A 1 167 ? 6.772 -8.657 2.131 1.00 90.12 167 ASN A CA 1
ATOM 1318 C C . ASN A 1 167 ? 6.340 -9.540 0.956 1.00 90.12 167 ASN A C 1
ATOM 1320 O O . ASN A 1 167 ? 6.635 -10.733 0.978 1.00 90.12 167 ASN A O 1
ATOM 1324 N N . ALA A 1 168 ? 5.772 -8.942 -0.100 1.00 88.38 168 ALA A N 1
ATOM 1325 C CA . ALA A 1 168 ? 5.332 -9.663 -1.295 1.00 88.38 168 ALA A CA 1
ATOM 1326 C C . ALA A 1 168 ? 6.494 -10.306 -2.066 1.00 88.38 168 ALA A C 1
ATOM 1328 O O . ALA A 1 168 ? 6.309 -11.311 -2.745 1.00 88.38 168 ALA A O 1
ATOM 1329 N N . ARG A 1 169 ? 7.702 -9.731 -1.993 1.00 83.88 169 ARG A N 1
ATOM 1330 C CA . ARG A 1 169 ? 8.875 -10.239 -2.720 1.00 83.88 169 ARG A CA 1
ATOM 1331 C C . ARG A 1 169 ? 9.422 -11.544 -2.157 1.00 83.88 169 ARG A C 1
ATOM 1333 O O . ARG A 1 169 ? 9.885 -12.362 -2.947 1.00 83.88 169 ARG A O 1
ATOM 1340 N N . ARG A 1 170 ? 9.508 -11.687 -0.826 1.00 68.19 170 ARG A N 1
ATOM 1341 C CA . ARG A 1 170 ? 10.149 -12.838 -0.154 1.00 68.19 170 ARG A CA 1
ATOM 1342 C C . ARG A 1 170 ? 9.683 -12.987 1.292 1.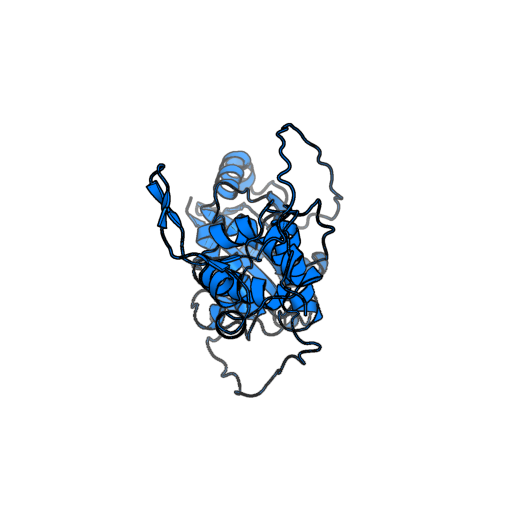00 68.19 170 ARG A C 1
ATOM 1344 O O . ARG A 1 170 ? 10.108 -12.205 2.147 1.00 68.19 170 ARG A O 1
ATOM 1351 N N . ASP A 1 171 ? 8.899 -14.029 1.556 1.00 78.31 171 ASP A N 1
ATOM 1352 C CA . ASP A 1 171 ? 8.657 -14.626 2.881 1.00 78.31 171 ASP A CA 1
ATOM 1353 C C . ASP A 1 171 ? 8.383 -13.649 4.025 1.00 78.31 171 ASP A C 1
ATOM 1355 O O . ASP A 1 171 ? 8.702 -13.934 5.180 1.00 78.31 171 ASP A O 1
ATOM 1359 N N . PHE A 1 172 ? 7.788 -12.492 3.726 1.00 87.31 172 PHE A N 1
ATOM 1360 C CA . PHE A 1 172 ? 7.452 -11.499 4.738 1.00 87.31 172 PHE A CA 1
ATOM 1361 C C . PHE A 1 172 ? 8.665 -10.974 5.527 1.00 87.31 172 PHE A C 1
ATOM 1363 O O . PHE A 1 172 ? 8.546 -10.616 6.699 1.00 87.31 172 PHE A O 1
ATOM 1370 N N . LYS A 1 173 ? 9.854 -10.903 4.904 1.00 82.19 173 LYS A N 1
ATOM 1371 C CA . LYS A 1 173 ? 11.109 -10.528 5.588 1.00 82.19 173 LYS A CA 1
ATOM 1372 C C . LYS A 1 173 ? 11.034 -9.189 6.331 1.00 82.19 173 LYS A C 1
ATOM 1374 O O . LYS A 1 173 ? 11.670 -9.031 7.374 1.00 82.19 173 LYS A O 1
ATOM 1379 N N . TYR A 1 174 ? 10.281 -8.216 5.819 1.00 86.00 174 TYR A N 1
ATOM 1380 C CA . TYR A 1 174 ? 10.087 -6.953 6.531 1.00 86.00 174 TYR A CA 1
ATOM 1381 C C . TYR A 1 174 ? 9.278 -7.173 7.817 1.00 86.00 174 TYR A C 1
ATOM 1383 O O . TYR A 1 174 ? 9.708 -6.753 8.892 1.00 86.00 174 TYR A O 1
ATOM 1391 N N . ALA A 1 175 ? 8.144 -7.874 7.729 1.00 88.19 175 ALA A N 1
ATOM 1392 C CA . ALA A 1 175 ? 7.299 -8.177 8.882 1.00 88.19 175 ALA A CA 1
ATOM 1393 C C . ALA A 1 175 ? 8.007 -9.059 9.925 1.00 88.19 175 ALA A C 1
ATOM 1395 O O . ALA A 1 175 ? 7.866 -8.803 11.115 1.00 88.19 175 ALA A O 1
ATOM 1396 N N . GLN A 1 176 ? 8.852 -10.009 9.507 1.00 87.06 176 GLN A N 1
ATOM 1397 C CA . GLN A 1 176 ? 9.659 -10.840 10.418 1.00 87.06 176 GLN A CA 1
ATOM 1398 C C . GLN A 1 176 ? 10.545 -10.011 11.362 1.00 87.06 176 GLN A C 1
ATOM 1400 O O . GLN A 1 176 ? 10.820 -10.426 12.484 1.00 87.06 176 GLN A O 1
ATOM 1405 N N . ASN A 1 177 ? 10.989 -8.834 10.913 1.00 85.38 177 ASN A N 1
ATOM 1406 C CA . ASN A 1 177 ? 11.833 -7.926 11.688 1.00 85.38 177 ASN A CA 1
ATOM 1407 C C . ASN A 1 177 ? 11.030 -6.815 12.391 1.00 85.38 177 ASN A C 1
ATOM 1409 O O . ASN A 1 177 ? 11.614 -5.885 12.951 1.00 85.38 177 ASN A O 1
ATOM 1413 N N . ASN A 1 178 ? 9.698 -6.884 12.364 1.00 85.50 178 ASN A N 1
ATOM 1414 C CA . ASN A 1 178 ? 8.811 -5.892 12.951 1.00 85.50 178 ASN A CA 1
ATOM 1415 C C . ASN A 1 178 ? 7.991 -6.518 14.085 1.00 85.50 178 ASN A C 1
ATOM 1417 O O . ASN A 1 178 ? 7.042 -7.254 13.854 1.00 85.50 178 ASN A O 1
ATOM 1421 N N . LYS A 1 179 ? 8.321 -6.154 15.328 1.00 90.19 179 LYS A N 1
ATOM 1422 C CA . LYS A 1 179 ? 7.637 -6.646 16.538 1.00 90.19 179 LYS A CA 1
ATOM 1423 C C . LYS A 1 179 ? 6.143 -6.296 16.634 1.00 90.19 179 LYS A C 1
ATOM 1425 O O . LYS A 1 179 ? 5.460 -6.859 17.476 1.00 90.19 179 LYS A O 1
ATOM 1430 N N . ASN A 1 180 ? 5.682 -5.348 15.820 1.00 89.62 180 ASN A N 1
ATOM 1431 C CA . ASN A 1 180 ? 4.303 -4.863 15.763 1.00 89.62 180 ASN A CA 1
ATOM 1432 C C . ASN A 1 180 ? 3.603 -5.336 14.468 1.00 89.62 180 ASN A C 1
ATOM 1434 O O . ASN A 1 180 ? 2.662 -4.702 13.982 1.00 89.62 180 ASN A O 1
ATOM 1438 N N . ALA A 1 181 ? 4.135 -6.390 13.840 1.00 90.62 181 ALA A N 1
ATOM 1439 C CA . ALA A 1 181 ? 3.580 -7.026 12.657 1.00 90.62 181 ALA A CA 1
ATOM 1440 C C . ALA A 1 181 ? 3.460 -8.536 12.888 1.00 90.62 181 ALA A C 1
ATOM 1442 O O . ALA A 1 181 ? 4.388 -9.183 13.369 1.00 90.62 181 ALA A O 1
ATOM 1443 N N . TYR A 1 182 ? 2.321 -9.098 12.499 1.00 88.88 182 TYR A N 1
ATOM 1444 C CA . TYR A 1 182 ? 1.995 -10.508 12.658 1.00 88.88 182 TYR A CA 1
ATOM 1445 C C . TYR A 1 182 ? 1.818 -11.134 11.284 1.00 88.88 182 TYR A C 1
ATOM 1447 O O . TYR A 1 182 ? 0.965 -10.706 10.509 1.00 88.88 182 TYR A O 1
ATOM 1455 N N . ILE A 1 183 ? 2.632 -12.140 10.980 1.00 89.94 183 ILE A N 1
ATOM 1456 C CA . ILE A 1 183 ? 2.531 -12.884 9.725 1.00 89.94 183 ILE A CA 1
ATOM 1457 C C . ILE A 1 183 ? 1.491 -13.981 9.904 1.00 89.94 183 ILE A C 1
ATOM 1459 O O . ILE A 1 183 ? 1.563 -14.764 10.849 1.00 89.94 183 ILE A O 1
ATOM 1463 N N . VAL A 1 184 ? 0.558 -14.050 8.965 1.00 88.75 184 VAL A N 1
ATOM 1464 C CA . VAL A 1 184 ? -0.459 -15.092 8.877 1.00 88.75 184 VAL A CA 1
ATOM 1465 C C . VAL A 1 184 ? -0.116 -15.965 7.675 1.00 88.75 184 VAL A C 1
ATOM 1467 O O . VAL A 1 184 ? -0.034 -15.462 6.552 1.00 88.75 184 VAL A O 1
ATOM 1470 N N . GLN A 1 185 ? 0.120 -17.262 7.898 1.00 86.56 185 GLN A N 1
ATOM 1471 C CA . GLN A 1 185 ? 0.547 -18.171 6.821 1.00 86.56 185 GLN A CA 1
ATOM 1472 C C . GLN A 1 185 ? -0.629 -18.658 5.971 1.00 86.56 185 GLN A C 1
ATOM 1474 O O . GLN A 1 185 ? -0.448 -19.147 4.859 1.00 86.56 185 GLN A O 1
ATOM 1479 N N . SER A 1 186 ? -1.846 -18.505 6.474 1.00 89.69 186 SER A N 1
ATOM 1480 C CA . SER A 1 186 ? -3.066 -18.707 5.713 1.00 89.69 186 SER A CA 1
ATOM 1481 C C . SER A 1 186 ? -4.181 -17.927 6.377 1.00 89.69 186 SER A C 1
ATOM 1483 O O . SER A 1 186 ? -4.386 -18.050 7.583 1.00 89.69 186 SER A O 1
ATOM 1485 N N . ARG A 1 187 ? -4.950 -17.159 5.605 1.00 88.62 187 ARG A N 1
ATOM 1486 C CA . ARG A 1 187 ? -6.150 -16.464 6.085 1.00 88.62 187 ARG A CA 1
ATOM 1487 C C . ARG A 1 187 ? -7.072 -17.401 6.879 1.00 88.62 187 ARG A C 1
ATOM 1489 O O . ARG A 1 187 ? -7.693 -16.965 7.841 1.00 88.62 187 ARG A O 1
ATOM 1496 N N . SER A 1 188 ? -7.113 -18.688 6.535 1.00 88.06 188 SER A N 1
ATOM 1497 C CA . SER A 1 188 ? -7.885 -19.714 7.257 1.00 88.06 188 SER A CA 1
ATOM 1498 C C . SER A 1 188 ? -7.481 -19.897 8.733 1.00 88.06 188 SER A C 1
ATOM 1500 O O . SER A 1 188 ? -8.232 -20.491 9.502 1.00 88.06 188 SER A O 1
ATOM 1502 N N . GLU A 1 189 ? -6.314 -19.400 9.149 1.00 84.75 189 GLU A N 1
ATOM 1503 C CA . GLU A 1 189 ? -5.855 -19.385 10.546 1.00 84.75 189 GLU A CA 1
ATOM 1504 C C . GLU A 1 189 ? -6.565 -18.311 11.387 1.00 84.75 189 GLU A C 1
ATOM 1506 O O . GLU A 1 189 ? -6.552 -18.374 12.620 1.00 84.75 189 GLU A O 1
ATOM 1511 N N . ILE A 1 190 ? -7.209 -17.330 10.743 1.00 81.94 190 ILE A N 1
ATOM 1512 C CA . ILE A 1 190 ? -7.934 -16.252 11.414 1.00 81.94 190 ILE A CA 1
ATOM 1513 C C . ILE A 1 190 ? -9.205 -16.821 12.051 1.00 81.94 190 ILE A C 1
ATOM 1515 O O . ILE A 1 190 ? -10.208 -17.091 11.397 1.00 81.94 190 ILE A O 1
ATOM 1519 N N . LYS A 1 191 ? -9.177 -16.964 13.379 1.00 82.75 191 LYS A N 1
ATOM 1520 C CA . LYS A 1 191 ? -10.308 -17.490 14.166 1.00 82.75 191 LYS A CA 1
ATOM 1521 C C . LYS A 1 191 ? -11.447 -16.485 14.353 1.00 82.75 191 LYS A C 1
ATOM 1523 O O . LYS A 1 191 ? -12.553 -16.871 14.734 1.00 82.75 191 LYS A O 1
ATOM 1528 N N . ASN A 1 192 ? -11.186 -15.196 14.135 1.00 82.06 192 ASN A N 1
ATOM 1529 C CA . ASN A 1 192 ? -12.201 -14.160 14.271 1.00 82.06 192 ASN A CA 1
ATOM 1530 C C . ASN A 1 192 ? -13.204 -14.268 13.111 1.00 82.06 192 ASN A C 1
ATOM 1532 O O . ASN A 1 192 ? -12.902 -13.881 11.987 1.00 82.06 192 ASN A O 1
ATOM 1536 N N . LYS A 1 193 ? -14.409 -14.774 13.399 1.00 80.25 193 LYS A N 1
ATOM 1537 C CA . LYS A 1 193 ? -15.461 -15.007 12.395 1.00 80.25 193 LYS A CA 1
ATOM 1538 C C . LYS A 1 193 ? -15.933 -13.732 11.692 1.00 80.25 193 LYS A C 1
ATOM 1540 O O . LYS A 1 193 ? -16.334 -13.801 10.537 1.00 80.25 193 LYS A O 1
ATOM 1545 N N . GLY A 1 194 ? -15.919 -12.590 12.385 1.00 78.88 194 GLY A N 1
ATOM 1546 C CA . GLY A 1 194 ? -16.328 -11.305 11.816 1.00 78.88 194 GLY A CA 1
ATOM 1547 C C . GLY A 1 194 ? -15.322 -10.808 10.782 1.00 78.88 194 GLY A C 1
ATOM 1548 O O . GLY A 1 194 ? -15.702 -10.499 9.657 1.00 78.88 194 GLY A O 1
ATOM 1549 N N . LEU A 1 195 ? -14.036 -10.818 11.144 1.00 80.81 195 LEU A N 1
ATOM 1550 C CA . LEU A 1 195 ? -12.940 -10.504 10.230 1.00 80.81 195 LEU A CA 1
ATOM 1551 C C . LEU A 1 195 ? -12.882 -11.502 9.071 1.00 80.81 195 LEU A C 1
ATOM 1553 O O . LEU A 1 195 ? -12.736 -11.095 7.925 1.00 80.81 195 LEU A O 1
ATOM 1557 N N . ASP A 1 196 ? -13.061 -12.794 9.347 1.00 82.19 196 ASP A N 1
ATOM 1558 C CA . ASP A 1 196 ? -13.104 -13.808 8.300 1.00 82.19 196 ASP A CA 1
ATOM 1559 C C . ASP A 1 196 ? -14.260 -13.542 7.321 1.00 82.19 196 ASP A C 1
ATOM 1561 O O . ASP A 1 196 ? -14.013 -13.425 6.127 1.00 82.19 196 ASP A O 1
ATOM 1565 N N . LYS A 1 197 ? -15.493 -13.313 7.791 1.00 84.06 197 LYS A N 1
ATOM 1566 C CA . LYS A 1 197 ? -16.632 -12.948 6.922 1.00 84.06 197 LYS A CA 1
ATOM 1567 C C . LYS A 1 197 ? -16.367 -11.664 6.124 1.00 84.06 197 LYS A C 1
ATOM 1569 O O . LYS A 1 197 ? -16.699 -11.597 4.945 1.00 84.06 197 LYS A O 1
ATOM 1574 N N . LEU A 1 198 ? -15.752 -10.653 6.739 1.00 83.81 198 LEU A N 1
ATOM 1575 C CA . LEU A 1 198 ? -15.389 -9.413 6.052 1.00 83.81 198 LEU A CA 1
ATOM 1576 C C . LEU A 1 198 ? -14.398 -9.672 4.911 1.00 83.81 198 LEU A C 1
ATOM 1578 O O . LEU A 1 198 ? -14.604 -9.209 3.795 1.00 83.81 198 LEU A O 1
ATOM 1582 N N . MET A 1 199 ? -13.353 -10.455 5.167 1.00 87.69 199 MET A N 1
ATOM 1583 C CA . MET A 1 199 ? -12.371 -10.810 4.145 1.00 87.69 199 MET A CA 1
ATOM 1584 C C . MET A 1 199 ? -12.971 -11.691 3.032 1.00 87.69 199 MET A C 1
ATOM 1586 O O . MET A 1 199 ? -12.501 -11.609 1.901 1.00 87.69 199 MET A O 1
ATOM 1590 N N . ASP A 1 200 ? -14.022 -12.482 3.309 1.00 87.19 200 ASP A N 1
ATOM 1591 C CA . ASP A 1 200 ? -14.799 -13.177 2.264 1.00 87.19 200 ASP A CA 1
ATOM 1592 C C . ASP A 1 200 ? -15.531 -12.177 1.373 1.00 87.19 200 ASP A C 1
ATOM 1594 O O . ASP A 1 200 ? -15.460 -12.280 0.151 1.00 87.19 200 ASP A O 1
ATOM 1598 N N . ASN A 1 201 ? -16.187 -11.184 1.975 1.00 84.81 201 ASN A N 1
ATOM 1599 C CA . ASN A 1 201 ? -16.925 -10.159 1.238 1.00 84.81 201 ASN A CA 1
ATOM 1600 C C . ASN A 1 201 ? -16.011 -9.282 0.369 1.00 84.81 201 ASN A C 1
ATOM 1602 O O . ASN A 1 201 ? -16.440 -8.813 -0.680 1.00 84.81 201 ASN A O 1
ATOM 1606 N N . ILE A 1 202 ? -14.764 -9.061 0.799 1.00 85.12 202 ILE A N 1
ATOM 1607 C CA . ILE A 1 202 ? -13.742 -8.335 0.026 1.00 85.12 202 ILE A CA 1
ATOM 1608 C C . ILE A 1 202 ? -13.159 -9.217 -1.096 1.00 85.12 202 ILE A C 1
ATOM 1610 O O . ILE A 1 202 ? -12.576 -8.698 -2.041 1.00 85.12 202 ILE A O 1
ATOM 1614 N N . GLY A 1 203 ? -13.339 -10.540 -1.030 1.00 88.81 203 GLY A N 1
ATOM 1615 C CA . GLY A 1 203 ? -12.846 -11.477 -2.042 1.00 88.81 203 GLY A CA 1
ATOM 1616 C C . GLY A 1 203 ? -11.417 -11.976 -1.810 1.00 88.81 203 GLY A C 1
ATOM 1617 O O . GLY A 1 203 ? -10.817 -12.535 -2.723 1.00 88.81 203 GLY A O 1
ATOM 1618 N N . ILE A 1 204 ? -10.865 -11.831 -0.600 1.00 89.06 204 ILE A N 1
ATOM 1619 C CA . ILE A 1 204 ? -9.512 -12.315 -0.284 1.00 89.06 204 ILE A CA 1
ATOM 1620 C C . ILE A 1 204 ? -9.532 -13.851 -0.219 1.00 89.06 204 ILE A C 1
ATOM 1622 O O . ILE A 1 204 ? -10.291 -14.395 0.575 1.00 89.06 204 ILE A O 1
ATOM 1626 N N . PRO A 1 205 ? -8.708 -14.604 -0.962 1.00 92.69 205 PRO A N 1
ATOM 1627 C CA . PRO A 1 205 ? -8.713 -16.068 -0.907 1.00 92.69 205 PRO A CA 1
ATOM 1628 C C . PRO A 1 205 ? -8.376 -16.655 0.478 1.00 92.69 205 PRO A C 1
ATOM 1630 O O . PRO A 1 205 ? -7.535 -16.149 1.221 1.00 92.69 205 PRO A O 1
ATOM 1633 N N . LYS A 1 206 ? -9.003 -17.787 0.835 1.00 91.62 206 LYS A N 1
ATOM 1634 C CA . LYS A 1 206 ? -8.818 -18.464 2.142 1.00 91.62 206 LYS A CA 1
ATOM 1635 C C . LYS A 1 206 ? -7.393 -18.964 2.394 1.00 91.62 206 LYS A C 1
ATOM 1637 O O . LYS A 1 206 ? -7.003 -19.123 3.548 1.00 91.62 206 LYS A O 1
ATOM 1642 N N . ASN A 1 207 ? -6.641 -19.237 1.333 1.00 90.62 207 ASN A N 1
ATOM 1643 C CA . ASN A 1 207 ? -5.252 -19.685 1.386 1.00 90.62 207 ASN A CA 1
ATOM 1644 C C . ASN A 1 207 ? -4.241 -18.533 1.288 1.00 90.62 207 ASN A C 1
ATOM 1646 O O . ASN A 1 207 ? -3.044 -18.801 1.280 1.00 90.62 207 ASN A O 1
ATOM 1650 N N . SER A 1 208 ? -4.687 -17.277 1.177 1.00 90.06 208 SER A N 1
ATOM 1651 C CA . SER A 1 208 ? -3.768 -16.143 1.087 1.00 90.06 208 SER A CA 1
ATOM 1652 C C . SER A 1 208 ? -2.987 -15.961 2.378 1.00 90.06 208 SER A C 1
ATOM 1654 O O . SER A 1 208 ? -3.551 -16.036 3.471 1.00 90.06 208 SER A O 1
ATOM 1656 N N . ARG A 1 209 ? -1.695 -15.679 2.236 1.00 92.94 209 ARG A N 1
ATOM 1657 C CA . ARG A 1 209 ? -0.838 -15.197 3.318 1.00 92.94 209 ARG A CA 1
ATOM 1658 C C . ARG A 1 209 ? -1.046 -13.699 3.505 1.00 92.94 209 ARG A C 1
ATOM 1660 O O . ARG A 1 209 ? -1.593 -13.018 2.633 1.00 92.94 209 ARG A O 1
ATOM 1667 N N . GLY A 1 210 ? -0.602 -13.173 4.635 1.00 93.81 210 GLY A N 1
ATOM 1668 C CA . GLY A 1 210 ? -0.688 -11.741 4.862 1.00 93.81 210 GLY A CA 1
ATOM 1669 C C . GLY A 1 210 ? -0.013 -11.263 6.127 1.00 93.81 210 GLY A C 1
ATOM 1670 O O . GLY A 1 210 ? 0.535 -12.045 6.908 1.00 93.81 210 GLY A O 1
ATOM 1671 N N . VAL A 1 211 ? -0.067 -9.949 6.317 1.00 94.06 211 VAL A N 1
ATOM 1672 C CA . VAL A 1 211 ? 0.467 -9.273 7.499 1.00 94.06 211 VAL A CA 1
ATOM 1673 C C . VAL A 1 211 ? -0.624 -8.485 8.183 1.00 94.06 211 VAL A C 1
ATOM 1675 O O . VAL A 1 211 ? -1.367 -7.738 7.549 1.00 94.06 211 VAL A O 1
ATOM 1678 N N . ILE A 1 212 ? -0.672 -8.605 9.503 1.00 93.56 212 ILE A N 1
ATOM 1679 C CA . ILE A 1 212 ? -1.463 -7.730 10.352 1.00 93.56 212 ILE A CA 1
ATOM 1680 C C . ILE A 1 212 ? -0.513 -6.800 11.094 1.00 93.56 212 ILE A C 1
ATOM 1682 O O . ILE A 1 212 ? 0.308 -7.243 11.891 1.00 93.56 212 ILE A O 1
ATOM 1686 N N . TYR A 1 213 ? -0.619 -5.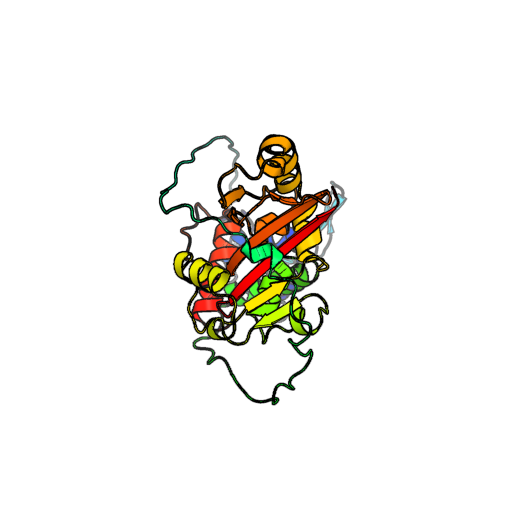509 10.824 1.00 92.44 213 TYR A N 1
ATOM 1687 C CA . TYR A 1 213 ? 0.073 -4.447 11.531 1.00 92.44 213 TYR A CA 1
ATOM 1688 C C . TYR A 1 213 ? -0.810 -3.958 12.676 1.00 92.44 213 TYR A C 1
ATOM 1690 O O . TYR A 1 213 ? -1.913 -3.450 12.452 1.00 92.44 213 TYR A O 1
ATOM 1698 N N . ASP A 1 214 ? -0.336 -4.114 13.911 1.00 90.12 214 ASP A N 1
ATOM 1699 C CA . ASP A 1 214 ? -1.081 -3.632 15.073 1.00 90.12 214 ASP A CA 1
ATOM 1700 C C . ASP A 1 214 ? -1.050 -2.099 15.183 1.00 90.12 214 ASP A C 1
ATOM 1702 O O . ASP A 1 214 ? -0.348 -1.397 14.448 1.00 90.12 214 ASP A O 1
ATOM 1706 N N . TYR A 1 215 ? -1.794 -1.572 16.150 1.00 89.94 215 TYR A N 1
ATOM 1707 C CA . TYR A 1 215 ? -1.887 -0.137 16.411 1.00 89.94 215 TYR A CA 1
ATOM 1708 C C . TYR A 1 215 ? -0.569 0.506 16.870 1.00 89.94 215 TYR A C 1
ATOM 1710 O O . TYR A 1 215 ? -0.373 1.708 16.719 1.00 89.94 215 TYR A O 1
ATOM 1718 N N . ASN A 1 216 ? 0.388 -0.267 17.387 1.00 86.62 216 ASN A N 1
ATOM 1719 C CA . ASN A 1 216 ? 1.714 0.232 17.737 1.00 86.62 216 ASN A CA 1
ATOM 1720 C C . ASN A 1 216 ? 2.675 0.289 16.545 1.00 86.62 216 ASN A C 1
ATOM 1722 O O . ASN A 1 216 ? 3.750 0.895 16.672 1.00 86.62 216 ASN A O 1
ATOM 1726 N N . SER A 1 217 ? 2.338 -0.342 15.420 1.00 91.75 217 SER A N 1
ATOM 1727 C CA . SER A 1 217 ? 3.159 -0.367 14.211 1.00 91.75 217 SER A CA 1
ATOM 1728 C C . SER A 1 217 ? 3.409 1.038 13.651 1.00 91.75 217 SER A C 1
ATOM 1730 O O . SER A 1 217 ? 2.622 1.972 13.828 1.00 91.75 217 SER A O 1
ATOM 1732 N N . LYS A 1 218 ? 4.538 1.208 12.950 1.00 93.75 218 LYS A N 1
ATOM 1733 C CA . LYS A 1 218 ? 4.827 2.473 12.251 1.00 93.75 218 LYS A CA 1
ATOM 1734 C C . LYS A 1 218 ? 3.786 2.739 11.164 1.00 93.75 218 LYS A C 1
ATOM 1736 O O . LYS A 1 218 ? 3.418 3.887 10.950 1.00 93.75 218 LYS A O 1
ATOM 1741 N N . GLN A 1 219 ? 3.315 1.670 10.531 1.00 94.38 219 GLN A N 1
ATOM 1742 C CA . GLN A 1 219 ? 2.317 1.663 9.475 1.00 94.38 219 GLN A CA 1
ATOM 1743 C C . GLN A 1 219 ? 0.995 2.268 9.959 1.00 94.38 219 GLN A C 1
ATOM 1745 O O . GLN A 1 219 ? 0.570 3.307 9.458 1.00 94.38 219 GLN A O 1
ATOM 1750 N N . SER A 1 220 ? 0.393 1.683 10.995 1.00 94.50 220 SER A N 1
ATOM 1751 C CA . SER A 1 220 ? -0.883 2.151 11.542 1.00 94.50 220 SER A CA 1
ATOM 1752 C C . SER A 1 220 ? -0.800 3.580 12.077 1.00 94.50 220 SER A C 1
ATOM 1754 O O . SER A 1 220 ? -1.692 4.391 11.828 1.00 94.50 220 SER A O 1
ATOM 1756 N N . LYS A 1 221 ? 0.316 3.935 12.727 1.00 94.50 221 LYS A N 1
ATOM 1757 C CA . LYS A 1 221 ? 0.572 5.303 13.207 1.00 94.50 221 LYS A CA 1
ATOM 1758 C C . LYS A 1 221 ? 0.685 6.319 12.080 1.00 94.50 221 LYS A C 1
ATOM 1760 O O . LYS A 1 221 ? 0.213 7.445 12.225 1.00 94.50 221 LYS A O 1
ATOM 1765 N N . GLN A 1 222 ? 1.336 5.951 10.979 1.00 94.94 222 GLN A N 1
ATOM 1766 C CA . GLN A 1 222 ? 1.451 6.809 9.803 1.00 94.94 222 GLN A CA 1
ATOM 1767 C C . GLN A 1 222 ? 0.087 7.027 9.145 1.00 94.94 222 GLN A C 1
ATOM 1769 O O . GLN A 1 222 ? -0.234 8.155 8.782 1.00 94.94 222 GLN A O 1
ATOM 1774 N N . ILE A 1 223 ? -0.724 5.973 9.034 1.00 96.25 223 ILE A N 1
ATOM 1775 C CA . ILE A 1 223 ? -2.086 6.063 8.501 1.00 96.25 223 ILE A CA 1
ATOM 1776 C C . ILE A 1 223 ? -2.933 6.995 9.366 1.00 96.25 223 ILE A C 1
ATOM 1778 O O . ILE A 1 223 ? -3.517 7.936 8.835 1.00 96.25 223 ILE A O 1
ATOM 1782 N N . PHE A 1 224 ? -2.955 6.800 10.688 1.00 96.31 224 PHE A N 1
ATOM 1783 C CA . PHE A 1 224 ? -3.741 7.656 11.580 1.00 96.31 224 PHE A CA 1
ATOM 1784 C C . PHE A 1 224 ? -3.368 9.135 11.444 1.00 96.31 224 PHE A C 1
ATOM 1786 O O . PHE A 1 224 ? -4.245 9.988 11.371 1.00 96.31 224 PHE A O 1
ATOM 1793 N N . LYS A 1 225 ? -2.070 9.445 11.356 1.00 95.44 225 LYS A N 1
ATOM 1794 C CA . LYS A 1 225 ? -1.559 10.821 11.245 1.00 95.44 225 LYS A CA 1
ATOM 1795 C C . LYS A 1 225 ? -1.741 11.456 9.864 1.00 95.44 225 LYS A C 1
ATOM 1797 O O . LYS A 1 225 ? -1.358 12.611 9.691 1.00 95.44 225 LYS A O 1
ATOM 1802 N N . SER A 1 226 ? -2.254 10.719 8.883 1.00 94.50 226 SER A N 1
ATOM 1803 C CA . SER A 1 226 ? -2.456 11.250 7.536 1.00 94.50 226 SER A CA 1
ATOM 1804 C C . SER A 1 226 ? -3.485 12.389 7.523 1.00 94.50 226 SER A C 1
ATOM 1806 O O . SER A 1 226 ? -4.453 12.339 8.289 1.00 94.50 226 SER A O 1
ATOM 1808 N N . PRO A 1 227 ? -3.316 13.401 6.651 1.00 94.31 227 PRO A N 1
ATOM 1809 C CA . PRO A 1 227 ? -4.297 14.470 6.494 1.00 94.31 227 PRO A CA 1
ATOM 1810 C C . PRO A 1 227 ? -5.712 13.948 6.242 1.00 94.31 227 PRO A C 1
ATOM 1812 O O . PRO A 1 227 ? -6.659 14.478 6.807 1.00 94.31 227 PRO A O 1
ATOM 1815 N N . GLU A 1 228 ? -5.851 12.881 5.458 1.00 95.75 228 GLU A N 1
ATOM 1816 C CA . GLU A 1 228 ? -7.137 12.312 5.061 1.00 95.75 228 GLU A CA 1
ATOM 1817 C C . GLU A 1 228 ? -7.879 11.659 6.231 1.00 95.75 228 GLU A C 1
ATOM 1819 O O . GLU A 1 228 ? -9.073 11.894 6.410 1.00 95.75 228 GLU A O 1
ATOM 1824 N N . ILE A 1 229 ? -7.183 10.885 7.074 1.00 95.88 229 ILE A N 1
ATOM 1825 C CA . ILE A 1 229 ? -7.802 10.292 8.270 1.00 95.88 229 ILE A CA 1
ATOM 1826 C C . ILE A 1 229 ? -8.137 11.376 9.299 1.00 95.88 229 ILE A C 1
ATOM 1828 O O . ILE A 1 229 ? -9.195 11.321 9.925 1.00 95.88 229 ILE A O 1
ATOM 1832 N N . GLN A 1 230 ? -7.273 12.383 9.457 1.00 96.88 230 GLN A N 1
ATOM 1833 C CA . GLN A 1 230 ? -7.524 13.499 10.373 1.00 96.88 230 GLN A CA 1
ATOM 1834 C C . GLN A 1 230 ? -8.690 14.384 9.905 1.00 96.88 230 GLN A C 1
ATOM 1836 O O . GLN A 1 230 ? -9.496 14.829 10.722 1.00 96.88 230 GLN A O 1
ATOM 1841 N N . GLU A 1 231 ? -8.814 14.616 8.598 1.00 96.38 231 GLU A N 1
ATOM 1842 C CA . GLU A 1 231 ? -9.944 15.323 7.995 1.00 96.38 231 GLU A CA 1
ATOM 1843 C C . GLU A 1 231 ? -11.247 14.548 8.209 1.00 96.38 231 GLU A C 1
ATOM 1845 O O . GLU A 1 231 ? -12.193 15.107 8.763 1.00 96.38 231 GLU A O 1
ATOM 1850 N N . TYR A 1 232 ? -11.259 13.248 7.897 1.00 95.38 232 TYR A N 1
ATOM 1851 C CA . TYR A 1 232 ? -12.409 12.377 8.138 1.00 95.38 232 TYR A CA 1
ATOM 1852 C C . TYR A 1 232 ? -12.843 12.381 9.612 1.00 95.38 232 TYR A C 1
ATOM 1854 O O . TYR A 1 232 ? -14.023 12.575 9.914 1.00 95.38 232 TYR A O 1
ATOM 1862 N N . LEU A 1 233 ? -11.894 12.232 10.542 1.00 94.44 233 LEU A N 1
ATOM 1863 C CA . LEU A 1 233 ? -12.157 12.287 11.980 1.00 94.44 233 LEU A CA 1
ATOM 1864 C C . LEU A 1 233 ? -12.782 13.626 12.397 1.00 94.44 233 LEU A C 1
ATOM 1866 O O . LEU A 1 233 ? -13.763 13.645 13.139 1.00 94.44 233 LEU A O 1
ATOM 1870 N N . ARG A 1 234 ? -12.221 14.746 11.928 1.00 95.25 234 ARG A N 1
ATOM 1871 C CA . ARG A 1 234 ? -12.703 16.098 12.249 1.00 95.25 234 ARG A CA 1
ATOM 1872 C C . ARG A 1 234 ? -14.129 16.317 11.750 1.00 95.25 234 ARG A C 1
ATOM 1874 O O . ARG A 1 234 ? -14.926 16.935 12.450 1.00 95.25 234 ARG A O 1
ATOM 1881 N N . GLU A 1 235 ? -14.439 15.851 10.546 1.00 95.19 235 GLU A N 1
ATOM 1882 C CA . GLU A 1 235 ? -15.741 16.069 9.908 1.00 95.19 235 GLU A CA 1
ATOM 1883 C C . GLU A 1 235 ? -16.846 15.191 10.492 1.00 95.19 235 GLU A C 1
ATOM 1885 O O . GLU A 1 235 ? -17.992 15.628 10.557 1.00 95.19 235 GLU A O 1
ATOM 1890 N N . ASN A 1 236 ? -16.496 14.005 10.993 1.00 93.31 236 ASN A N 1
ATOM 1891 C CA . ASN A 1 236 ? -17.459 13.004 11.457 1.00 93.31 236 ASN A CA 1
ATOM 1892 C C . ASN A 1 236 ? -17.427 12.789 12.980 1.00 93.31 236 ASN A C 1
ATOM 1894 O O . ASN A 1 236 ? -18.039 11.852 13.488 1.00 93.31 236 ASN A O 1
ATOM 1898 N N . TYR A 1 237 ? -16.735 13.650 13.738 1.00 92.31 237 TYR A N 1
ATOM 1899 C CA . TYR A 1 237 ? -16.453 13.450 15.168 1.00 92.31 237 TYR A CA 1
ATOM 1900 C C . TYR A 1 237 ? -17.691 13.084 16.005 1.00 92.31 237 TYR A C 1
ATOM 1902 O O . TYR A 1 237 ? -17.672 12.116 16.763 1.00 92.31 237 TYR A O 1
ATOM 1910 N N . SER A 1 238 ? -18.791 13.831 15.861 1.00 90.25 238 SER A N 1
ATOM 1911 C CA . SER A 1 238 ? -20.024 13.588 16.626 1.00 90.25 238 SER A CA 1
ATOM 1912 C C . SER A 1 238 ? -20.677 12.246 16.282 1.00 90.25 238 SER A C 1
ATOM 1914 O O . SER A 1 238 ? -21.200 11.562 17.164 1.00 90.25 238 SER A O 1
ATOM 1916 N N . GLU A 1 239 ? -20.643 11.852 15.009 1.00 89.19 239 GLU A N 1
ATOM 1917 C CA . GLU A 1 239 ? -21.228 10.596 14.533 1.00 89.19 239 GLU A CA 1
ATOM 1918 C C . GLU A 1 239 ? -20.392 9.399 14.990 1.00 89.19 239 GLU A C 1
ATOM 1920 O O . GLU A 1 239 ? -20.948 8.446 15.545 1.00 89.19 239 GLU A O 1
ATOM 1925 N N . LEU A 1 240 ? -19.065 9.524 14.880 1.00 88.62 240 LEU A N 1
ATOM 1926 C CA . LEU A 1 240 ? -18.068 8.587 15.397 1.00 88.62 240 LEU A CA 1
ATOM 1927 C C . LEU A 1 240 ? -18.206 8.364 16.907 1.00 88.62 240 LEU A C 1
ATOM 1929 O O . LEU A 1 240 ? -18.104 7.228 17.367 1.00 88.62 240 LEU A O 1
ATOM 1933 N N . LEU A 1 241 ? -18.457 9.430 17.676 1.00 87.50 241 LEU A N 1
ATOM 1934 C CA . LEU A 1 241 ? -18.655 9.364 19.128 1.00 87.50 241 LEU A CA 1
ATOM 1935 C C . LEU A 1 241 ? -19.976 8.688 19.506 1.00 87.50 241 LEU A C 1
ATOM 1937 O O . LEU A 1 241 ? -20.055 7.963 20.494 1.00 87.50 241 LEU A O 1
ATOM 1941 N N . SER A 1 242 ? -21.028 8.930 18.724 1.00 82.25 242 SER A N 1
ATOM 1942 C CA . SER A 1 242 ? -22.342 8.324 18.960 1.00 82.25 242 SER A CA 1
ATOM 1943 C C . SER A 1 242 ? -22.463 6.886 18.442 1.00 82.25 242 SER A C 1
ATOM 1945 O O . SER A 1 242 ? -23.471 6.236 18.723 1.00 82.25 242 SER A O 1
ATOM 1947 N N . ASN A 1 243 ? -21.454 6.403 17.705 1.00 75.19 243 ASN A N 1
ATOM 1948 C CA . ASN A 1 243 ? -21.432 5.120 17.002 1.00 75.19 243 ASN A CA 1
ATOM 1949 C C . ASN A 1 243 ? -22.663 4.906 16.095 1.00 75.19 243 ASN A C 1
ATOM 1951 O O . ASN A 1 243 ? -23.270 3.836 16.091 1.00 75.19 243 ASN A O 1
ATOM 1955 N N . LYS A 1 244 ? -23.081 5.963 15.382 1.00 64.25 244 LYS A N 1
ATOM 1956 C CA . LYS A 1 244 ? -24.276 5.970 14.509 1.00 64.25 244 LYS A CA 1
ATOM 1957 C C . LYS A 1 244 ? -23.967 6.013 13.011 1.00 64.25 244 LYS A C 1
ATOM 1959 O O . LYS A 1 244 ? -24.900 6.089 12.218 1.00 64.25 244 LYS A O 1
ATOM 1964 N N . GLN A 1 245 ? -22.695 6.020 12.636 1.00 63.44 245 GLN A N 1
ATOM 1965 C CA . GLN A 1 245 ? -22.274 6.113 11.241 1.00 63.44 245 GLN A CA 1
ATOM 1966 C C . GLN A 1 245 ? -22.220 4.748 10.547 1.00 63.44 245 GLN A C 1
ATOM 1968 O O . GLN A 1 245 ? -22.302 3.704 11.195 1.00 63.44 245 GLN A O 1
ATOM 1973 N N . ASP A 1 246 ? -22.032 4.769 9.227 1.00 63.38 246 ASP A N 1
ATOM 1974 C CA . ASP A 1 246 ? -21.768 3.566 8.447 1.00 63.38 246 ASP A CA 1
ATOM 1975 C C . ASP A 1 246 ? -20.515 2.839 8.957 1.00 63.38 246 ASP A C 1
ATOM 1977 O O . ASP A 1 246 ? -19.461 3.430 9.203 1.00 63.38 246 ASP A O 1
ATOM 1981 N N . ASN A 1 247 ? -20.609 1.511 9.058 1.00 76.88 247 ASN A N 1
ATOM 1982 C CA . ASN A 1 247 ? -19.521 0.658 9.551 1.00 76.88 247 ASN A CA 1
ATOM 1983 C C . ASN A 1 247 ? -18.355 0.547 8.554 1.00 76.88 247 ASN A C 1
ATOM 1985 O O . ASN A 1 247 ? -17.442 -0.259 8.741 1.00 76.88 247 ASN A O 1
ATOM 1989 N N . THR A 1 248 ? -18.392 1.279 7.445 1.00 84.38 248 THR A N 1
ATOM 1990 C CA . THR A 1 248 ? -17.347 1.322 6.425 1.00 84.38 248 THR A CA 1
ATOM 1991 C C . THR A 1 248 ? -17.425 2.655 5.698 1.00 84.38 248 THR A C 1
ATOM 1993 O O . THR A 1 248 ? -18.503 3.058 5.277 1.00 84.38 248 THR A O 1
ATOM 1996 N N . THR A 1 249 ? -16.283 3.309 5.513 1.00 89.75 249 THR A N 1
ATOM 1997 C CA . THR A 1 249 ? -16.163 4.518 4.691 1.00 89.75 249 THR A CA 1
ATOM 1998 C C . THR A 1 249 ? -15.012 4.373 3.704 1.00 89.75 249 THR A C 1
ATOM 2000 O O . THR A 1 249 ? -14.080 3.603 3.939 1.00 89.75 249 THR A O 1
ATOM 2003 N N . GLU A 1 250 ? -15.061 5.106 2.601 1.00 92.88 250 GLU A N 1
ATOM 2004 C CA . GLU A 1 250 ? -13.977 5.157 1.624 1.00 92.88 250 GLU A CA 1
ATOM 2005 C C . GLU A 1 250 ? -13.016 6.302 1.949 1.00 92.88 250 GLU A C 1
ATOM 2007 O O . GLU A 1 250 ? -13.434 7.416 2.260 1.00 92.88 250 GLU A O 1
ATOM 2012 N N . ILE A 1 251 ? -11.717 6.025 1.862 1.00 94.00 251 ILE A N 1
ATOM 2013 C CA . ILE A 1 251 ? -10.641 6.996 2.055 1.00 94.00 251 ILE A CA 1
ATOM 2014 C C . ILE A 1 251 ? -9.754 6.970 0.813 1.00 94.00 251 ILE A C 1
ATOM 2016 O O . ILE A 1 251 ? -9.203 5.928 0.449 1.00 94.00 251 ILE A O 1
ATOM 2020 N N . GLU A 1 252 ? -9.597 8.131 0.179 1.00 93.88 252 GLU A N 1
ATOM 2021 C CA . GLU A 1 252 ? -8.633 8.342 -0.898 1.00 93.88 252 GLU A CA 1
ATOM 2022 C C . GLU A 1 252 ? -7.434 9.130 -0.367 1.00 93.88 252 GLU A C 1
ATOM 2024 O O . GLU A 1 252 ? -7.539 10.334 -0.136 1.00 93.88 252 GLU A O 1
ATOM 2029 N N . PHE A 1 253 ? -6.288 8.466 -0.218 1.00 90.12 253 PHE A N 1
ATOM 2030 C CA . PHE A 1 253 ? -5.018 9.130 0.063 1.00 90.12 253 PHE A CA 1
ATOM 2031 C C . PHE A 1 253 ? -4.567 9.910 -1.162 1.00 90.12 253 PHE A C 1
ATOM 2033 O O . PHE A 1 253 ? -4.453 9.349 -2.252 1.00 90.12 253 PHE A O 1
ATOM 2040 N N . LYS A 1 254 ? -4.286 11.201 -0.987 1.00 87.12 254 LYS A N 1
ATOM 2041 C CA . LYS A 1 254 ? -3.899 12.093 -2.080 1.00 87.12 254 LYS A CA 1
ATOM 2042 C C . LYS A 1 254 ? -2.384 12.185 -2.195 1.00 87.12 254 LYS A C 1
ATOM 2044 O O . LYS A 1 254 ? -1.635 11.965 -1.245 1.00 87.12 254 LYS A O 1
ATOM 2049 N N . LYS A 1 255 ? -1.935 12.553 -3.394 1.00 79.25 255 LYS A N 1
ATOM 2050 C CA . LYS A 1 255 ? -0.540 12.905 -3.646 1.00 79.25 255 LYS A CA 1
ATOM 2051 C C . LYS A 1 255 ? -0.309 14.386 -3.324 1.00 79.25 255 LYS A C 1
ATOM 2053 O O . LYS A 1 255 ? -0.745 15.260 -4.070 1.00 79.25 255 LYS A O 1
ATOM 2058 N N . HIS A 1 256 ? 0.402 14.645 -2.240 1.00 71.50 256 HIS A N 1
ATOM 2059 C CA . HIS A 1 256 ? 0.894 15.927 -1.738 1.00 71.50 256 HIS A CA 1
ATOM 2060 C C . HIS A 1 256 ? 2.358 16.217 -2.134 1.00 71.50 256 HIS A C 1
ATOM 2062 O O . HIS A 1 256 ? 2.736 17.373 -2.300 1.00 71.50 256 HIS A O 1
ATOM 2068 N N . ASN A 1 257 ? 3.202 15.195 -2.292 1.00 64.62 257 ASN A N 1
ATOM 2069 C CA . ASN A 1 257 ? 4.617 15.252 -2.655 1.00 64.62 257 ASN A CA 1
ATOM 2070 C C . ASN A 1 257 ? 5.094 13.951 -3.357 1.00 64.62 257 ASN A C 1
ATOM 2072 O O . ASN A 1 257 ? 4.320 13.074 -3.739 1.00 64.62 257 ASN A O 1
ATOM 2076 N N . LEU A 1 258 ? 6.399 13.849 -3.626 1.00 54.28 258 LEU A N 1
ATOM 2077 C CA . LEU A 1 258 ? 6.978 12.726 -4.375 1.00 54.28 258 LEU A CA 1
ATOM 2078 C C . LEU A 1 258 ? 6.975 11.400 -3.591 1.00 54.28 258 LEU A C 1
ATOM 2080 O O . LEU A 1 258 ? 6.949 10.341 -4.217 1.00 54.28 258 LEU A O 1
ATOM 2084 N N . PHE A 1 259 ? 6.961 11.461 -2.258 1.00 61.50 259 PHE A N 1
ATOM 2085 C CA . PHE A 1 259 ? 7.140 10.340 -1.333 1.00 61.50 259 PHE A CA 1
ATOM 2086 C C . PHE A 1 259 ? 5.878 10.013 -0.526 1.00 61.50 259 PHE A C 1
ATOM 2088 O O . PHE A 1 259 ? 5.992 9.469 0.572 1.00 61.50 259 PHE A O 1
ATOM 2095 N N . ASP A 1 260 ? 4.682 10.321 -1.040 1.00 69.94 260 ASP A N 1
ATOM 2096 C CA . ASP A 1 260 ? 3.441 9.963 -0.345 1.00 69.94 260 ASP A CA 1
ATOM 2097 C C . ASP A 1 260 ? 3.206 8.463 -0.359 1.00 69.94 260 ASP A C 1
ATOM 2099 O O . ASP A 1 260 ? 2.545 7.875 -1.210 1.00 69.94 260 ASP A O 1
ATOM 2103 N N . ASP A 1 261 ? 3.785 7.840 0.644 1.00 81.50 261 ASP A N 1
ATOM 2104 C CA . ASP A 1 261 ? 3.815 6.412 0.846 1.00 81.50 261 ASP A CA 1
ATOM 2105 C C . ASP A 1 261 ? 2.407 5.804 0.975 1.00 81.50 261 ASP A C 1
ATOM 2107 O O . ASP A 1 261 ? 2.142 4.743 0.413 1.00 81.50 261 ASP A O 1
ATOM 2111 N N . ASN A 1 262 ? 1.468 6.510 1.618 1.00 88.50 262 ASN A N 1
ATOM 2112 C CA . ASN A 1 262 ? 0.068 6.076 1.691 1.00 88.50 262 ASN A CA 1
ATOM 2113 C C . ASN A 1 262 ? -0.604 6.098 0.307 1.00 88.50 262 ASN A C 1
ATOM 2115 O O . ASN A 1 262 ? -1.348 5.176 -0.015 1.00 88.50 262 ASN A O 1
ATOM 2119 N N . TYR A 1 263 ? -0.306 7.103 -0.529 1.00 85.75 263 TYR A N 1
ATOM 2120 C CA . TYR A 1 263 ? -0.813 7.176 -1.903 1.00 85.75 263 TYR A CA 1
ATOM 2121 C C . TYR A 1 263 ? -0.327 5.975 -2.721 1.00 85.75 263 TYR A C 1
ATOM 2123 O O . TYR A 1 263 ? -1.128 5.316 -3.369 1.00 85.75 263 TYR A O 1
ATOM 2131 N N . TYR A 1 264 ? 0.962 5.632 -2.659 1.00 80.62 264 TYR A N 1
ATOM 2132 C CA . TYR A 1 264 ? 1.485 4.492 -3.423 1.00 80.62 264 TYR A CA 1
ATOM 2133 C C . TYR A 1 264 ? 1.105 3.125 -2.843 1.00 80.62 264 TYR A C 1
ATOM 2135 O O . TYR A 1 264 ? 1.126 2.136 -3.573 1.00 80.62 264 TYR A O 1
ATOM 2143 N N . GLY A 1 265 ? 0.817 3.051 -1.542 1.00 85.06 265 GLY A N 1
ATOM 2144 C CA . GLY A 1 265 ? 0.558 1.794 -0.843 1.00 85.06 265 GLY A CA 1
ATOM 2145 C C . GLY A 1 265 ? -0.915 1.420 -0.709 1.00 85.06 265 GLY A C 1
ATOM 2146 O O . GLY A 1 265 ? -1.205 0.233 -0.674 1.00 85.06 265 GLY A O 1
ATOM 2147 N N . LEU A 1 266 ? -1.814 2.406 -0.602 1.00 89.44 266 LEU A N 1
ATOM 2148 C CA . LEU A 1 266 ? -3.229 2.205 -0.258 1.00 89.44 266 LEU A CA 1
ATOM 2149 C C . LEU A 1 266 ? -4.206 3.073 -1.056 1.00 89.44 266 LEU A C 1
ATOM 2151 O O . LEU A 1 266 ? -5.398 2.938 -0.825 1.00 89.44 266 LEU A O 1
ATOM 2155 N N . GLN A 1 267 ? -3.718 3.972 -1.925 1.00 84.75 267 GLN A N 1
ATOM 2156 C CA . GLN A 1 267 ? -4.436 5.042 -2.642 1.00 84.75 267 GLN A CA 1
ATOM 2157 C C . GLN A 1 267 ? -5.947 5.161 -2.377 1.00 84.75 267 GLN A C 1
ATOM 2159 O O . GLN A 1 267 ? -6.376 6.143 -1.785 1.00 84.75 267 GLN A O 1
ATOM 2164 N N . HIS A 1 268 ? -6.735 4.184 -2.829 1.00 86.88 268 HIS A N 1
ATOM 2165 C CA . HIS A 1 268 ? -8.168 4.076 -2.585 1.00 86.88 268 HIS A CA 1
ATOM 2166 C C . HIS A 1 268 ? -8.429 2.882 -1.667 1.00 86.88 268 HIS A C 1
ATOM 2168 O O . HIS A 1 268 ? -8.295 1.735 -2.090 1.00 86.88 268 HIS A O 1
ATOM 2174 N N . CYS A 1 269 ? -8.817 3.143 -0.422 1.00 90.06 269 CYS A N 1
ATOM 2175 C CA . CYS A 1 269 ? -9.050 2.092 0.560 1.00 90.06 269 CYS A CA 1
ATOM 2176 C C . CYS A 1 269 ? -10.387 2.275 1.278 1.00 90.06 269 CYS A C 1
ATOM 2178 O O . CYS A 1 269 ? -10.992 3.347 1.261 1.00 90.06 269 CYS A O 1
ATOM 2180 N N . LYS A 1 270 ? -10.836 1.210 1.941 1.00 91.31 270 LYS A N 1
ATOM 2181 C CA . LYS A 1 270 ? -11.974 1.254 2.858 1.00 91.31 270 LYS A CA 1
ATOM 2182 C C . LYS A 1 270 ? -11.471 1.241 4.295 1.00 91.31 270 LYS A C 1
ATOM 2184 O O . LYS A 1 270 ? -10.668 0.386 4.670 1.00 91.31 270 LYS A O 1
ATOM 2189 N N . LEU A 1 271 ? -11.969 2.181 5.089 1.00 92.88 271 LEU A N 1
ATOM 2190 C CA . LEU A 1 271 ? -11.796 2.216 6.530 1.00 92.88 271 LEU A CA 1
ATOM 2191 C C . LEU A 1 271 ? -12.998 1.534 7.184 1.00 92.88 271 LEU A C 1
ATOM 2193 O O . LEU A 1 271 ? -14.130 2.014 7.112 1.00 92.88 271 LEU A O 1
ATOM 2197 N N . TYR A 1 272 ? -12.732 0.401 7.818 1.00 88.69 272 TYR A N 1
ATOM 2198 C CA . TYR A 1 272 ? -13.722 -0.461 8.440 1.00 88.69 272 TYR A CA 1
ATOM 2199 C C . TYR A 1 272 ? -13.901 -0.136 9.917 1.00 88.69 272 TYR A C 1
ATOM 2201 O O . TYR A 1 272 ? -12.932 0.035 10.662 1.00 88.69 272 TYR A O 1
ATOM 2209 N N . ASN A 1 273 ? -15.168 -0.116 10.320 1.00 86.56 273 ASN A N 1
ATOM 2210 C CA . ASN A 1 273 ? -15.665 0.156 11.659 1.00 86.56 273 ASN A CA 1
ATOM 2211 C C . ASN A 1 273 ? -14.999 1.367 12.344 1.00 86.56 273 ASN A C 1
ATOM 2213 O O . ASN A 1 273 ? -14.488 1.223 13.462 1.00 86.56 273 ASN A O 1
ATOM 2217 N N . PRO A 1 274 ? -14.963 2.549 11.696 1.00 91.31 274 PRO A N 1
ATOM 2218 C CA . PRO A 1 274 ? -14.431 3.732 12.347 1.00 91.31 274 PRO A CA 1
ATOM 2219 C C . PRO A 1 274 ? -15.354 4.134 13.505 1.00 91.31 274 PRO A C 1
ATOM 2221 O O . PRO A 1 274 ? -16.567 4.194 13.328 1.00 91.31 274 PRO A O 1
ATOM 2224 N N . HIS A 1 275 ? -14.812 4.391 14.691 1.00 90.88 275 HIS A N 1
ATOM 2225 C CA . HIS A 1 275 ? -15.586 4.899 15.831 1.00 90.88 275 HIS A CA 1
ATOM 2226 C C . HIS A 1 275 ? -14.672 5.529 16.884 1.00 90.88 275 HIS A C 1
ATOM 2228 O O . HIS A 1 275 ? -13.463 5.284 16.901 1.00 90.88 275 HIS A O 1
ATOM 2234 N N . ILE A 1 276 ? -15.254 6.333 17.778 1.00 88.56 276 ILE A N 1
ATOM 2235 C CA . ILE A 1 276 ? -14.573 6.798 18.988 1.00 88.56 276 ILE A CA 1
ATOM 2236 C C . ILE A 1 276 ? -15.065 5.962 20.165 1.00 88.56 276 ILE A C 1
ATOM 2238 O O . ILE A 1 276 ? -16.260 5.895 20.448 1.00 88.56 276 ILE A O 1
ATOM 2242 N N . THR A 1 277 ? -14.139 5.308 20.852 1.00 85.44 277 THR A N 1
ATOM 2243 C CA . THR A 1 277 ? -14.435 4.501 22.032 1.00 85.44 277 THR A CA 1
ATOM 2244 C C . THR A 1 277 ? -14.831 5.376 23.221 1.00 85.44 277 THR A C 1
ATOM 2246 O O . THR A 1 277 ? -14.496 6.560 23.302 1.00 85.44 277 THR A O 1
ATOM 2249 N N . SER A 1 278 ? -15.506 4.785 24.209 1.00 85.25 278 SER A N 1
ATOM 2250 C CA . SER A 1 278 ? -15.922 5.498 25.426 1.00 85.25 278 SER A CA 1
ATOM 2251 C C . SER A 1 278 ? -14.752 6.063 26.240 1.00 85.25 278 SER A C 1
ATOM 2253 O O . SER A 1 278 ? -14.930 7.011 26.999 1.00 85.25 278 SER A O 1
ATOM 2255 N N . ASP A 1 279 ? -13.560 5.481 26.106 1.00 85.25 279 ASP A N 1
ATOM 2256 C CA . ASP A 1 279 ? -12.319 5.963 26.712 1.00 85.25 279 ASP A CA 1
ATOM 2257 C C . ASP A 1 279 ? -11.552 6.946 25.808 1.00 85.25 279 ASP A C 1
ATOM 2259 O O . ASP A 1 279 ? -10.427 7.319 26.135 1.00 85.25 279 ASP A O 1
ATOM 2263 N N . GLY A 1 280 ? -12.154 7.426 24.716 1.00 87.88 280 GLY A N 1
ATOM 2264 C CA . GLY A 1 280 ? -11.648 8.527 23.893 1.00 87.88 280 GLY A CA 1
ATOM 2265 C C . GLY A 1 280 ? -10.522 8.142 22.934 1.00 87.88 280 GLY A C 1
ATOM 2266 O O . GLY A 1 280 ? -9.602 8.935 22.739 1.00 87.88 280 GLY A O 1
ATOM 2267 N N . TYR A 1 281 ? -10.555 6.930 22.382 1.00 91.12 281 TYR A N 1
ATOM 2268 C CA . TYR A 1 281 ? -9.662 6.503 21.305 1.00 91.12 281 TYR A CA 1
ATOM 2269 C C . TYR A 1 281 ? -10.426 6.439 19.992 1.00 91.12 281 TYR A C 1
ATOM 2271 O O . TYR A 1 281 ? -11.560 5.974 19.952 1.00 91.12 281 TYR A O 1
ATOM 2279 N N . PHE A 1 282 ? -9.790 6.850 18.906 1.00 92.88 282 PHE A N 1
ATOM 2280 C CA . PHE A 1 282 ? -10.257 6.525 17.570 1.00 92.88 282 PHE A CA 1
ATOM 2281 C C . PHE A 1 282 ? -9.828 5.105 17.209 1.00 92.88 282 PHE A C 1
ATOM 2283 O O . PHE A 1 282 ? -8.647 4.768 17.317 1.00 92.88 282 PHE A O 1
ATOM 2290 N N . SER A 1 283 ? -10.778 4.288 16.762 1.00 90.56 283 SER A N 1
ATOM 2291 C CA . SER A 1 283 ? -10.555 2.907 16.349 1.00 90.56 283 SER A CA 1
ATOM 2292 C C . SER A 1 283 ? -11.071 2.668 14.936 1.00 90.56 283 SER A C 1
ATOM 2294 O O . SER A 1 283 ? -12.109 3.200 14.558 1.00 90.56 283 SER A O 1
ATOM 2296 N N . GLY A 1 284 ? -10.351 1.852 14.170 1.00 91.50 284 GLY A N 1
ATOM 2297 C CA . GLY A 1 284 ? -10.752 1.391 12.844 1.00 91.50 284 GLY A CA 1
ATOM 2298 C C . GLY A 1 284 ? -9.717 0.437 12.254 1.00 91.50 284 GLY A C 1
ATOM 2299 O O . GLY A 1 284 ? -8.665 0.196 12.852 1.00 91.50 284 GLY A O 1
ATOM 2300 N N . ALA A 1 285 ? -9.991 -0.110 11.074 1.00 92.94 285 ALA A N 1
ATOM 2301 C CA . ALA A 1 285 ? -9.022 -0.928 10.351 1.00 92.94 285 ALA A CA 1
ATOM 2302 C C . ALA A 1 285 ? -9.070 -0.673 8.846 1.00 92.94 285 ALA A C 1
ATOM 2304 O O . ALA A 1 285 ? -10.140 -0.468 8.284 1.00 92.94 285 ALA A O 1
ATOM 2305 N N . ILE A 1 286 ? -7.917 -0.744 8.187 1.00 95.38 286 ILE A N 1
ATOM 2306 C CA . ILE A 1 286 ? -7.832 -0.820 6.725 1.00 95.38 286 ILE A CA 1
ATOM 2307 C C . ILE A 1 286 ? -7.420 -2.240 6.362 1.00 95.38 286 ILE A C 1
ATOM 2309 O O . ILE A 1 286 ? -6.478 -2.777 6.946 1.00 95.38 286 ILE A O 1
ATOM 2313 N N . ILE A 1 287 ? -8.134 -2.839 5.412 1.00 92.25 287 ILE A N 1
ATOM 2314 C CA . ILE A 1 287 ? -7.814 -4.150 4.845 1.00 92.25 287 ILE A CA 1
ATOM 2315 C C . ILE A 1 287 ? -7.555 -3.941 3.361 1.00 92.25 287 ILE A C 1
ATOM 2317 O O . ILE A 1 287 ? -8.428 -3.443 2.652 1.00 92.25 287 ILE A O 1
ATOM 2321 N N . ASP A 1 288 ? -6.365 -4.323 2.927 1.00 90.38 288 ASP A N 1
ATOM 2322 C CA . ASP A 1 288 ? -5.901 -4.236 1.550 1.00 90.38 288 ASP A CA 1
ATOM 2323 C C . ASP A 1 288 ? -5.537 -5.635 1.055 1.00 90.38 288 ASP A C 1
ATOM 2325 O O . ASP A 1 288 ? -4.927 -6.420 1.791 1.00 90.38 288 ASP A O 1
ATOM 2329 N N . TYR A 1 289 ? -5.920 -5.954 -0.177 1.00 91.38 289 TYR A N 1
ATOM 2330 C CA . TYR A 1 289 ? -5.404 -7.125 -0.865 1.00 91.38 289 TYR A CA 1
ATOM 2331 C C . TYR A 1 289 ? -4.394 -6.625 -1.886 1.00 91.38 289 TYR A C 1
ATOM 2333 O O . TYR A 1 289 ? -4.684 -5.770 -2.710 1.00 91.38 289 TYR A O 1
ATOM 2341 N N . TYR A 1 290 ? -3.157 -7.085 -1.751 1.00 88.88 290 TYR A N 1
ATOM 2342 C CA . TYR A 1 290 ? -2.061 -6.680 -2.609 1.00 88.88 290 TYR A CA 1
ATOM 2343 C C . TYR A 1 290 ? -2.123 -7.520 -3.884 1.00 88.88 290 TYR A C 1
ATOM 2345 O O . TYR A 1 290 ? -1.333 -8.448 -4.067 1.00 88.88 290 TYR A O 1
ATOM 2353 N N . ASP A 1 291 ? -3.110 -7.237 -4.725 1.00 85.44 291 ASP A N 1
ATOM 2354 C CA . ASP A 1 291 ? -3.363 -7.848 -6.022 1.00 85.44 291 ASP A CA 1
ATOM 2355 C C . ASP A 1 291 ? -3.417 -6.758 -7.097 1.00 85.44 291 ASP A C 1
ATOM 2357 O O . ASP A 1 291 ? -4.263 -5.869 -7.122 1.00 85.44 291 ASP A O 1
ATOM 2361 N N . PHE A 1 292 ? -2.425 -6.766 -7.979 1.00 87.38 292 PHE A N 1
ATOM 2362 C CA . PHE A 1 292 ? -2.380 -5.814 -9.072 1.00 87.38 292 PHE A CA 1
ATOM 2363 C C . PHE A 1 292 ? -3.259 -6.323 -10.204 1.00 87.38 292 PHE A C 1
ATOM 2365 O O . PHE A 1 292 ? -3.120 -7.466 -10.627 1.00 87.38 292 PHE A O 1
ATOM 2372 N N . ASP A 1 293 ? -4.061 -5.425 -10.765 1.00 86.38 293 ASP A N 1
ATOM 2373 C CA . ASP A 1 293 ? -4.730 -5.611 -12.049 1.00 86.38 293 ASP A CA 1
ATOM 2374 C C . ASP A 1 293 ? -4.015 -4.824 -13.140 1.00 86.38 293 ASP A C 1
ATOM 2376 O O . ASP A 1 293 ? -3.519 -3.719 -12.906 1.00 86.38 293 ASP A O 1
ATOM 2380 N N . TYR A 1 294 ? -3.993 -5.344 -14.367 1.00 87.38 294 TYR A N 1
ATOM 2381 C CA . TYR A 1 294 ? -3.430 -4.607 -15.494 1.00 87.38 294 TYR A CA 1
ATOM 2382 C C . TYR A 1 294 ? -4.223 -3.319 -15.769 1.00 87.38 294 TYR A C 1
ATOM 2384 O O . TYR A 1 294 ? -5.438 -3.337 -15.964 1.00 87.38 294 TYR A O 1
ATOM 2392 N N . ARG A 1 295 ? -3.521 -2.187 -15.875 1.00 85.50 295 ARG A N 1
ATOM 2393 C CA . ARG A 1 295 ? -4.090 -0.877 -16.223 1.00 85.50 295 ARG A CA 1
ATOM 2394 C C . ARG A 1 295 ? -3.658 -0.470 -17.621 1.00 85.50 295 ARG A C 1
ATOM 2396 O O . ARG A 1 295 ? -2.475 -0.509 -17.944 1.00 85.50 295 ARG A O 1
ATOM 2403 N N . THR A 1 296 ? -4.590 0.002 -18.445 1.00 86.44 296 THR A N 1
ATOM 2404 C CA . THR A 1 296 ? -4.233 0.587 -19.747 1.00 86.44 296 THR A CA 1
ATOM 2405 C C . THR A 1 296 ? -3.582 1.958 -19.519 1.00 86.44 296 THR A C 1
ATOM 2407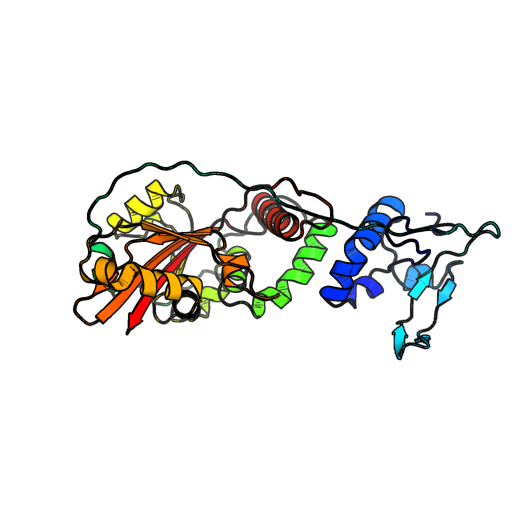 O O . THR A 1 296 ? -4.271 2.859 -19.034 1.00 86.44 296 THR A O 1
ATOM 2410 N N . PRO A 1 297 ? -2.286 2.159 -19.840 1.00 78.38 297 PRO A N 1
ATOM 2411 C CA . PRO A 1 297 ? -1.631 3.440 -19.596 1.00 78.38 297 PRO A CA 1
ATOM 2412 C C . PRO A 1 297 ? -2.245 4.541 -20.463 1.00 78.38 297 PRO A C 1
ATOM 2414 O O . PRO A 1 297 ? -2.400 4.368 -21.672 1.00 78.38 297 PRO A O 1
ATOM 2417 N N . LYS A 1 298 ? -2.529 5.710 -19.878 1.00 78.38 298 LYS A N 1
ATOM 2418 C CA . LYS A 1 298 ? -3.106 6.859 -20.611 1.00 78.38 298 LYS A CA 1
ATOM 2419 C C . LYS A 1 298 ? -2.108 7.564 -21.543 1.00 78.38 298 LYS A C 1
ATOM 2421 O O . LYS A 1 298 ? -2.462 8.505 -22.246 1.00 78.38 298 LYS A O 1
ATOM 2426 N N . GLY A 1 299 ? -0.847 7.139 -21.531 1.00 69.38 299 GLY A N 1
ATOM 2427 C CA . GLY A 1 299 ? 0.225 7.665 -22.366 1.00 69.38 299 GLY A CA 1
ATOM 2428 C C . GLY A 1 299 ? 1.599 7.386 -21.765 1.00 69.38 299 GLY A C 1
ATOM 2429 O O . GLY A 1 299 ? 1.729 6.793 -20.695 1.00 69.38 299 GLY A O 1
ATOM 2430 N N . PHE A 1 300 ? 2.653 7.857 -22.431 1.00 61.62 300 PHE A N 1
ATOM 2431 C CA . PHE A 1 300 ? 4.032 7.577 -22.013 1.00 61.62 300 PHE A CA 1
ATOM 2432 C C . PHE A 1 300 ? 4.424 8.203 -20.660 1.00 61.62 300 PHE A C 1
ATOM 2434 O O . PHE A 1 300 ? 5.378 7.735 -20.046 1.00 61.62 300 PHE A O 1
ATOM 2441 N N . LYS A 1 301 ? 3.694 9.226 -20.188 1.00 63.25 301 LYS A N 1
ATOM 2442 C CA . LYS A 1 301 ? 3.907 9.892 -18.887 1.00 63.25 301 LYS A CA 1
ATOM 2443 C C . LYS A 1 301 ? 3.099 9.283 -17.733 1.00 63.25 301 LYS A C 1
ATOM 2445 O O . LYS A 1 301 ? 3.201 9.771 -16.612 1.00 63.25 301 LYS A O 1
ATOM 2450 N N . ASP A 1 302 ? 2.289 8.254 -17.984 1.00 66.81 302 ASP A N 1
ATOM 2451 C CA . ASP A 1 302 ? 1.445 7.624 -16.962 1.00 66.81 302 ASP A CA 1
ATOM 2452 C C . ASP A 1 302 ? 2.258 6.666 -16.072 1.00 66.81 302 ASP A C 1
ATOM 2454 O O . ASP A 1 302 ? 2.166 5.440 -16.156 1.00 66.81 302 ASP A O 1
ATOM 2458 N N . VAL A 1 303 ? 3.130 7.257 -15.253 1.00 68.38 303 VAL A N 1
ATOM 2459 C CA . VAL A 1 303 ? 4.040 6.546 -14.347 1.00 68.38 303 VAL A CA 1
ATOM 2460 C C . VAL A 1 303 ? 3.294 5.648 -13.346 1.00 68.38 303 VAL A C 1
ATOM 2462 O O . VAL A 1 303 ? 3.718 4.500 -13.196 1.00 68.38 303 VAL A O 1
ATOM 2465 N N . PRO A 1 304 ? 2.184 6.073 -12.705 1.00 71.25 304 PRO A N 1
ATOM 2466 C CA . PRO A 1 304 ? 1.438 5.204 -11.794 1.00 71.25 304 PRO A CA 1
ATOM 2467 C C . PRO A 1 304 ? 0.957 3.911 -12.462 1.00 71.25 304 PRO A C 1
ATOM 2469 O O . PRO A 1 304 ? 1.177 2.828 -11.922 1.00 71.25 304 PRO A O 1
ATOM 2472 N N . SER A 1 305 ? 0.386 3.993 -13.671 1.00 76.25 305 SER A N 1
ATOM 2473 C CA . SER A 1 305 ? -0.043 2.797 -14.410 1.00 76.25 305 SER A CA 1
ATOM 2474 C C . SER A 1 305 ? 1.135 1.901 -14.799 1.00 76.25 305 SER A C 1
ATOM 2476 O O . SER A 1 305 ? 1.013 0.681 -14.745 1.00 76.25 305 SER A O 1
ATOM 2478 N N . LYS A 1 306 ? 2.301 2.468 -15.142 1.00 74.62 306 LYS A N 1
ATOM 2479 C CA . LYS A 1 306 ? 3.510 1.675 -15.435 1.00 74.62 306 LYS A CA 1
ATOM 2480 C C . LYS A 1 306 ? 4.023 0.910 -14.212 1.00 74.62 306 LYS A C 1
ATOM 2482 O O . LYS A 1 306 ? 4.359 -0.262 -14.347 1.00 74.62 306 LYS A O 1
ATOM 2487 N N . ILE A 1 307 ? 4.078 1.552 -13.041 1.00 77.81 307 ILE A N 1
ATOM 2488 C CA . ILE A 1 307 ? 4.508 0.907 -11.788 1.00 77.81 307 ILE A CA 1
ATOM 2489 C C . ILE A 1 307 ? 3.515 -0.190 -11.394 1.00 77.81 307 ILE A C 1
ATOM 2491 O O . ILE A 1 307 ? 3.926 -1.304 -11.082 1.00 77.81 307 ILE A O 1
ATOM 2495 N N . ASN A 1 308 ? 2.215 0.092 -11.489 1.00 84.12 308 ASN A N 1
ATOM 2496 C CA . ASN A 1 308 ? 1.171 -0.904 -11.272 1.00 84.12 308 ASN A CA 1
ATOM 2497 C C . ASN A 1 308 ? 1.331 -2.110 -12.215 1.00 84.12 308 ASN A C 1
ATOM 2499 O O . ASN A 1 308 ? 1.318 -3.250 -11.769 1.00 84.12 308 ASN A O 1
ATOM 2503 N N . ASN A 1 309 ? 1.537 -1.872 -13.514 1.00 85.00 309 ASN A N 1
ATOM 2504 C CA . ASN A 1 309 ? 1.685 -2.949 -14.498 1.00 85.00 309 ASN A CA 1
ATOM 2505 C C . ASN A 1 309 ? 2.981 -3.744 -14.324 1.00 85.00 309 ASN A C 1
ATOM 2507 O O . ASN A 1 309 ? 3.027 -4.925 -14.668 1.00 85.00 309 ASN A O 1
ATOM 2511 N N . TRP A 1 310 ? 4.030 -3.118 -13.789 1.00 87.00 310 TRP A N 1
ATOM 2512 C CA . TRP A 1 310 ? 5.203 -3.844 -13.324 1.00 87.00 310 TRP A CA 1
ATOM 2513 C C . TRP A 1 310 ? 4.830 -4.780 -12.165 1.00 87.00 310 TRP A C 1
ATOM 2515 O O . TRP A 1 310 ? 5.147 -5.962 -12.249 1.00 87.00 310 TRP A O 1
ATOM 2525 N N . GLY A 1 311 ? 4.091 -4.301 -11.156 1.00 89.19 311 GLY A N 1
ATOM 2526 C CA . GLY A 1 311 ? 3.564 -5.128 -10.060 1.00 89.19 311 GLY A CA 1
ATOM 2527 C C . GLY A 1 311 ? 2.736 -6.316 -10.563 1.00 89.19 311 GLY A C 1
ATOM 2528 O O . GLY A 1 311 ? 3.056 -7.459 -10.237 1.00 89.19 311 GLY A O 1
ATOM 2529 N N . TYR A 1 312 ? 1.777 -6.055 -11.460 1.00 89.44 312 TYR A N 1
ATOM 2530 C CA . TYR A 1 312 ? 0.984 -7.070 -12.171 1.00 89.44 312 TYR A CA 1
ATOM 2531 C C . TYR A 1 312 ? 1.877 -8.116 -12.846 1.00 89.44 312 TYR A C 1
ATOM 2533 O O . TYR A 1 312 ? 1.746 -9.317 -12.615 1.00 89.44 312 TYR A O 1
ATOM 2541 N N . SER A 1 313 ? 2.856 -7.670 -13.642 1.00 89.50 313 SER A N 1
ATOM 2542 C CA . SER A 1 313 ? 3.768 -8.590 -14.321 1.00 89.50 313 SER A CA 1
ATOM 2543 C C . SER A 1 313 ? 4.624 -9.396 -13.347 1.00 89.50 313 SER A C 1
ATOM 2545 O O . SER A 1 313 ? 4.986 -10.526 -13.671 1.00 89.50 313 SER A O 1
ATOM 2547 N N . MET A 1 314 ? 5.019 -8.832 -12.206 1.00 90.44 314 MET A N 1
ATOM 2548 C CA . MET A 1 314 ? 5.801 -9.567 -11.218 1.00 90.44 314 MET A CA 1
ATOM 2549 C C . MET A 1 314 ? 4.952 -10.625 -10.508 1.00 90.44 314 MET A C 1
ATOM 2551 O O . MET A 1 314 ? 5.479 -11.701 -10.236 1.00 90.44 314 MET A O 1
ATOM 2555 N N . GLN A 1 315 ? 3.660 -10.378 -10.275 1.00 89.31 315 GLN A N 1
ATOM 2556 C CA . GLN A 1 315 ? 2.737 -11.385 -9.738 1.00 89.31 315 GLN A CA 1
ATOM 2557 C C . GLN A 1 315 ? 2.505 -12.532 -10.724 1.00 89.31 315 GLN A C 1
ATOM 2559 O O . GLN A 1 315 ? 2.733 -13.692 -10.380 1.00 89.31 315 GLN A O 1
ATOM 2564 N N . GLU A 1 316 ? 2.202 -12.222 -11.987 1.00 88.44 316 GLU A N 1
ATOM 2565 C CA . GLU A 1 316 ? 2.015 -13.229 -13.046 1.00 88.44 316 GLU A CA 1
ATOM 2566 C C . GLU A 1 316 ? 3.237 -14.152 -13.214 1.00 88.44 316 GLU A C 1
ATOM 2568 O O . GLU A 1 316 ? 3.120 -15.354 -13.479 1.00 88.44 316 GLU A O 1
ATOM 2573 N N . LYS A 1 317 ? 4.439 -13.595 -13.029 1.00 87.56 317 LYS A N 1
ATOM 2574 C CA . LYS A 1 317 ? 5.711 -14.323 -13.147 1.00 87.56 317 LYS A CA 1
ATOM 2575 C C . LYS A 1 317 ? 6.154 -15.017 -11.854 1.00 87.56 317 LYS A C 1
ATOM 2577 O O . LYS A 1 317 ? 7.116 -15.786 -11.896 1.00 87.56 317 LYS A O 1
ATOM 2582 N N . GLY A 1 318 ? 5.462 -14.786 -10.737 1.00 87.38 318 GLY A N 1
ATOM 2583 C CA . GLY A 1 318 ? 5.784 -15.360 -9.428 1.00 87.38 318 GLY A CA 1
ATOM 2584 C C . GLY A 1 318 ? 6.949 -14.680 -8.699 1.00 87.38 318 GLY A C 1
ATOM 2585 O O . GLY A 1 318 ? 7.558 -15.290 -7.827 1.00 87.38 318 GLY A O 1
ATOM 2586 N N . PHE A 1 319 ? 7.289 -13.439 -9.060 1.00 86.69 319 PHE A N 1
ATOM 2587 C CA . PHE A 1 319 ? 8.264 -12.606 -8.342 1.00 86.69 319 PHE A CA 1
ATOM 2588 C C . PHE A 1 319 ? 7.646 -11.798 -7.194 1.00 86.69 319 PHE A C 1
ATOM 2590 O O . PHE A 1 319 ? 8.383 -11.334 -6.323 1.00 86.69 319 PHE A O 1
ATOM 2597 N N . LEU A 1 320 ? 6.325 -11.607 -7.211 1.00 89.88 320 LEU A N 1
ATOM 2598 C CA . LEU A 1 320 ? 5.545 -11.056 -6.106 1.00 89.88 320 LEU A CA 1
ATOM 2599 C C . LEU A 1 320 ? 4.416 -12.022 -5.755 1.00 89.88 320 LEU A C 1
ATOM 2601 O O . LEU A 1 320 ? 3.754 -12.555 -6.641 1.00 89.88 320 LEU A O 1
ATOM 2605 N N . GLU A 1 321 ? 4.193 -12.226 -4.465 1.00 89.12 321 GLU A N 1
ATOM 2606 C CA . GLU A 1 321 ? 3.036 -12.944 -3.944 1.00 89.12 321 GLU A CA 1
ATOM 2607 C C . GLU A 1 321 ? 1.823 -12.002 -3.809 1.00 89.12 321 GLU A C 1
ATOM 2609 O O . GLU A 1 321 ? 1.965 -10.838 -3.421 1.00 89.12 321 GLU A O 1
ATOM 2614 N N . ASN A 1 322 ? 0.620 -12.517 -4.091 1.00 90.62 322 ASN A N 1
ATOM 2615 C CA . ASN A 1 322 ? -0.628 -11.874 -3.679 1.00 90.62 322 ASN A CA 1
ATOM 2616 C C . ASN A 1 322 ? -0.833 -12.117 -2.181 1.00 90.62 322 ASN A C 1
ATOM 2618 O O . ASN A 1 322 ? -0.926 -13.264 -1.741 1.00 90.62 322 ASN A O 1
ATOM 2622 N N . GLN A 1 323 ? -0.954 -11.052 -1.401 1.00 91.94 323 GLN A N 1
ATOM 2623 C CA . GLN A 1 323 ? -1.038 -11.129 0.059 1.00 91.94 323 GLN A CA 1
ATOM 2624 C C . GLN A 1 323 ? -2.040 -10.108 0.585 1.00 91.94 323 GLN A C 1
ATOM 2626 O O . GLN A 1 323 ? -2.240 -9.071 -0.038 1.00 91.94 323 GLN A O 1
ATOM 2631 N N . PHE A 1 324 ? -2.637 -10.353 1.747 1.00 93.62 324 PHE A N 1
ATOM 2632 C CA . PHE A 1 324 ? -3.427 -9.320 2.417 1.00 93.62 324 PHE A CA 1
ATOM 2633 C C . PHE A 1 324 ? -2.576 -8.506 3.400 1.00 93.62 324 PHE A C 1
ATOM 2635 O O . PHE A 1 324 ? -1.656 -9.030 4.030 1.00 93.62 324 PHE A O 1
ATOM 2642 N N . ASN A 1 325 ? -2.922 -7.235 3.578 1.00 95.06 325 ASN A N 1
ATOM 2643 C CA . ASN A 1 325 ? -2.386 -6.367 4.618 1.00 95.06 325 ASN A CA 1
ATOM 2644 C C . ASN A 1 325 ? -3.545 -5.818 5.454 1.00 95.06 325 ASN A C 1
ATOM 2646 O O . ASN A 1 325 ? -4.522 -5.305 4.914 1.00 95.06 325 ASN A O 1
ATOM 2650 N N . ILE A 1 326 ? -3.439 -5.918 6.777 1.00 95.06 326 ILE A N 1
ATOM 2651 C CA . ILE A 1 326 ? -4.403 -5.331 7.713 1.00 95.06 326 ILE A CA 1
ATOM 2652 C C . ILE A 1 326 ? -3.672 -4.304 8.567 1.00 95.06 326 ILE A C 1
ATOM 2654 O O . ILE A 1 326 ? -2.678 -4.636 9.205 1.00 95.06 326 ILE A O 1
ATOM 2658 N N . TYR A 1 327 ? -4.181 -3.078 8.616 1.00 96.31 327 TYR A N 1
ATOM 2659 C CA . TYR A 1 327 ? -3.654 -2.003 9.453 1.00 96.31 327 TYR A CA 1
ATOM 2660 C C . TYR A 1 327 ? -4.683 -1.652 10.513 1.00 96.31 327 TYR A C 1
ATOM 2662 O O . TYR A 1 327 ? -5.745 -1.113 10.201 1.00 96.31 327 TYR A O 1
ATOM 2670 N N . ILE A 1 328 ? -4.376 -1.971 11.766 1.00 92.12 328 ILE A N 1
ATOM 2671 C CA . ILE A 1 328 ? -5.265 -1.697 12.895 1.00 92.12 328 ILE A CA 1
ATOM 2672 C C . ILE A 1 328 ? -4.939 -0.317 13.439 1.00 92.12 328 ILE A C 1
ATOM 2674 O O . ILE A 1 328 ? -3.810 -0.072 13.854 1.00 92.12 328 ILE A O 1
ATOM 2678 N N . ILE A 1 329 ? -5.928 0.568 13.469 1.00 94.44 329 ILE A N 1
ATOM 2679 C CA . ILE A 1 329 ? -5.812 1.922 14.001 1.00 94.44 329 ILE A CA 1
ATOM 2680 C C . ILE A 1 329 ? -6.480 1.940 15.375 1.00 94.44 329 ILE A C 1
ATOM 2682 O O . ILE A 1 329 ? -7.648 1.576 15.513 1.00 94.44 329 ILE A O 1
ATOM 2686 N N . TYR A 1 330 ? -5.725 2.350 16.392 1.00 91.81 330 TYR A N 1
ATOM 2687 C CA . TYR A 1 330 ? -6.226 2.570 17.746 1.00 91.81 330 TYR A CA 1
ATOM 2688 C C . TYR A 1 330 ? -5.385 3.656 18.417 1.00 91.81 330 TYR A C 1
ATOM 2690 O O . TYR A 1 330 ? -4.297 3.381 18.923 1.00 91.81 330 TYR A O 1
ATOM 2698 N N . GLU A 1 331 ? -5.848 4.902 18.358 1.00 91.56 331 GLU A N 1
ATOM 2699 C CA . GLU A 1 331 ? -5.055 6.072 18.747 1.00 91.56 331 GLU A CA 1
ATOM 2700 C C . GLU A 1 331 ? -5.862 7.029 19.621 1.00 91.56 331 GLU A C 1
ATOM 2702 O O . GLU A 1 331 ? -7.064 7.217 19.432 1.00 91.56 331 GLU A O 1
ATOM 2707 N N . LYS A 1 332 ? -5.195 7.612 20.618 1.00 90.88 332 LYS A N 1
ATOM 2708 C CA . LYS A 1 332 ? -5.825 8.523 21.575 1.00 90.88 332 LYS A CA 1
ATOM 2709 C C . LYS A 1 332 ? -6.112 9.869 20.902 1.00 90.88 332 LYS A C 1
ATOM 2711 O O . LYS A 1 332 ? -5.228 10.400 20.229 1.00 90.88 332 LYS A O 1
ATOM 2716 N N . LEU A 1 333 ? -7.319 10.401 21.114 1.00 87.88 333 LEU A N 1
ATOM 2717 C CA . LEU A 1 333 ? -7.730 11.730 20.643 1.00 87.88 333 LEU A CA 1
ATOM 2718 C C . LEU A 1 333 ? -7.382 12.855 21.616 1.00 87.88 333 LEU A C 1
ATOM 2720 O O . LEU A 1 333 ? -7.403 12.600 22.847 1.00 87.88 333 LEU A O 1
#

Sequence (333 aa):
MALKDFFNKISNSDRIYTAEDIGRMDSEEFIANEPAIDYQLNNLGIPREAELAASDEVYVRSYTRDDGTKVRAYYRSKPNSSTAGNSANQSNVLYGGIKFDNNAAGENFSFLSDIKFDNSLNPLSYLPENVYNFPVKNEMTLKERFIDNAIRPVSSFMTISGANLQNARRDFKYAQNNKNAYIVQSRSEIKNKGLDKLMDNIGIPKNSRGVIYDYNSKQSKQIFKSPEIQEYLRENYSELLSNKQDNTTEIEFKKHNLFDDNYYGLQHCKLYNPHITSDGYFSGAIIDYYDFDYRTPKGFKDVPSKINNWGYSMQEKGFLENQFNIYIIYEKL

Organism: NCBI:txid2840936

Foldseek 3Di:
DDLAPDAQPVVRFQFAAAPVNLVPDAPVRCLVCVSSQVSCCVPPRHHHPVVPVPDDWDWADWDADPVRDTGHITTGHDYDDDDDDDDDDDDDYDDDDDDDDDDDDDDDCPCLVVPPPPPVLDLDDDDDPDPDDQPQQDDDDPVLVSLVVNVQVVLVVFQFLSQQFVCQQDVSVVQNPWPQKHKDQFLLVPPRPVVNVVCVVVVPDRRFIAMEGAQVGPHLVVVCPAPQVVVVCVVCVVCQAVLPDDQKDWTARDDPDDRSSCCNRPRIWIWGRFHQDPQAKTWTKTKDWQAADQDDQPDPSRVSNVSSVSSNVCCVSRSGGTHMYMRIHIGHD

Secondary structure (DSSP, 8-state):
---TT--BTTTTB-EE--HHHHHT--HHHHHHHHHHHHHHHHHT----HHHHTTSS-EEEPPEE-TTS-EE--EEEPPPPS----------------------------GGGGG----TTS-S-----TTS------SPPPHHHHHHHHHHHHHHTT-SSHHHHHHHHHTTTHHHHT-TTEEEES-GGG---HHHHHHHHHHT--TT-EEEEE-TTSHHHHHHHTSHHHHHHHHHHHHHHHHT-S-SEEEEE----STT-HHHHHHSEEEEEEEEE-TTSEEEEEEEEEE-PPP---SSTT-HHHHHHHHHHHHHHTTSS--EEEEEEEEEE-

Radius of gyration: 25.16 Å; chains: 1; bounding box: 62×54×71 Å

pLDDT: mean 72.88, std 21.09, range [18.8, 96.88]